Protein AF-A0A933WB72-F1 (afdb_monomer)

Sequence (228 aa):
MKHSIRIAAAAGVAVLLVLAVPVVRAQAPGAWPNGTSVVETLHNLSYAASSDRYGPGALRNYGEVCVYCHTPHGGQTSAPLWNRNFSVASYQMYDSGHSSTINMTVDSQPTGVSLACLSCHDGTVGLDVIVNTPNSYTGGAAVGTHMPSNILPNLGTDLRNDHPVSVTYDPTADTYFRSAASVHAAGLQLYGGKVQCGSCHNPHTAANRPFLRISNAGSSLCLTCHIK

Nearest PDB structures (foldseek):
  7tfs-assembly1_A-1  TM=7.816E-01  e=1.084E-11  Geobacter sulfurreducens

Mean predicted aligned error: 9.39 Å

Organism: Eiseniibacteriota bacterium (NCBI:txid2212470)

InterPro domains:
  IPR010177 Doubled CXXCH motif [PF09699] (196-226)
  IPR010177 Doubled CXXCH motif [TIGR01905] (196-226)
  IPR036280 Multiheme cytochrome superfamily [SSF48695] (61-226)

Radius of gyration: 26.78 Å; Cα contacts (8 Å, |Δi|>4): 382; chains: 1; bounding box: 78×32×103 Å

Foldseek 3Di:
DDDDDDDDDDDDDDDPPPPPDPPPPDQPLVRQQPFWFLCSGPLQVLCCQVVCSVHDPLWDNLVDSCQLFADPDDADDLPHRGFADFDPDQAAFADCVLPVPDQFDADNGAGRVQRSVLCQQQQRFASRHTNDGDPPDPDDDTPRHHDDPPPPHSPHRYCNPPDGWRTQQDCVRPVQWDDQVLLVVLQFDADVNIHHPRRQADSRTCPAPPRGRDHCVVHSNVVSTGND

pLDDT: mean 85.16, std 16.94, range [37.22, 97.81]

Secondary structure (DSSP, 8-state):
--PPPPPPP-----------------PPTTPPP--SBGGGSTT-HHHHHHTTTTSTTSS---S-SSTTTB-SSS-BSSSTTB-SPPP-PPPB---TTT-TT--SPBPSS--THHHHHHHHHTSSS-TT--SS--TT--SPSP---PPPTTSS---TTB-TTSPP-SEE--TTT-TTB--HHHHHHTT---BTTEE-HHHHB-TTB-SBTTTBSS--GGGHHHHTTB--

Solvent-accessible surface area (backbone atoms only — not comparable to full-atom values): 13516 Å² total; per-residue (Å²): 143,82,89,82,88,80,87,80,86,81,85,80,82,83,79,78,80,80,78,82,71,80,80,78,74,78,72,56,92,85,56,72,55,85,45,45,46,31,83,28,35,86,67,15,49,30,56,38,28,71,65,33,68,80,39,84,76,36,39,58,59,72,82,43,54,56,43,67,50,32,35,100,63,90,33,41,79,51,38,86,28,20,7,42,63,66,65,89,74,79,47,45,58,44,43,54,90,80,36,82,83,59,83,62,59,55,46,83,49,77,46,53,52,30,38,56,54,37,22,36,29,28,44,77,31,21,58,42,46,54,69,58,76,59,92,86,56,83,73,79,80,59,66,48,39,49,47,57,85,88,52,96,58,42,55,44,50,59,40,54,88,49,82,67,49,32,24,48,64,51,40,87,83,39,77,52,34,46,52,70,68,56,26,45,74,73,57,38,50,63,62,95,55,14,37,34,58,59,24,51,34,34,84,63,30,42,77,25,78,90,18,28,60,54,61,56,70,92,49,45,55,59,56,44,44,40,63,126

Structure (mmCIF, N/CA/C/O backbone):
data_AF-A0A933WB72-F1
#
_entry.id   AF-A0A933WB72-F1
#
loop_
_atom_site.group_PDB
_atom_site.id
_atom_site.type_symbol
_atom_site.label_atom_id
_atom_site.label_alt_id
_atom_site.label_comp_id
_atom_site.label_asym_id
_atom_site.label_entity_id
_atom_site.label_seq_id
_atom_site.pdbx_PDB_ins_code
_atom_site.Cartn_x
_atom_site.Cartn_y
_atom_site.Cartn_z
_atom_site.occupancy
_atom_site.B_iso_or_equiv
_atom_site.auth_seq_id
_atom_site.auth_comp_id
_atom_site.auth_asym_id
_atom_site.auth_atom_id
_atom_site.pdbx_PDB_model_num
ATOM 1 N N . MET A 1 1 ? -60.327 -2.014 -78.823 1.00 46.09 1 MET A N 1
ATOM 2 C CA . MET A 1 1 ? -58.934 -2.228 -78.376 1.00 46.09 1 MET A CA 1
ATOM 3 C C . MET A 1 1 ? -58.224 -0.882 -78.305 1.00 46.09 1 MET A C 1
ATOM 5 O O . MET A 1 1 ? -57.800 -0.377 -79.333 1.00 46.09 1 MET A O 1
ATOM 9 N N . LYS A 1 2 ? -58.178 -0.252 -77.128 1.00 37.22 2 LYS A N 1
ATOM 10 C CA . LYS A 1 2 ? -57.327 0.913 -76.842 1.00 37.22 2 LYS A CA 1
ATOM 11 C C . LYS A 1 2 ? -56.873 0.776 -75.390 1.00 37.22 2 LYS A C 1
ATOM 13 O O . LYS A 1 2 ? -57.708 0.744 -74.493 1.00 37.22 2 LYS A O 1
ATOM 18 N N . HIS A 1 3 ? -55.573 0.567 -75.206 1.00 37.84 3 HIS A N 1
ATOM 19 C CA . HIS A 1 3 ? -54.932 0.343 -73.916 1.00 37.84 3 HIS A CA 1
ATOM 20 C C . HIS A 1 3 ? -54.831 1.655 -73.135 1.00 37.84 3 HIS A C 1
ATOM 22 O O . HIS A 1 3 ? -54.219 2.611 -73.604 1.00 37.84 3 HIS A O 1
ATOM 28 N N . SER A 1 4 ? -55.412 1.690 -71.939 1.00 44.78 4 SER A N 1
ATOM 29 C CA . SER A 1 4 ? -55.212 2.750 -70.954 1.00 44.78 4 SER A CA 1
ATOM 30 C C . SER A 1 4 ? -54.098 2.343 -69.985 1.00 44.78 4 SER A C 1
ATOM 32 O O . SER A 1 4 ? -54.198 1.348 -69.269 1.00 44.78 4 SER A O 1
ATOM 34 N N . ILE A 1 5 ? -53.016 3.120 -70.003 1.00 43.66 5 ILE A N 1
ATOM 35 C CA . ILE A 1 5 ? -51.832 2.981 -69.151 1.00 43.66 5 ILE A CA 1
ATOM 36 C C . ILE A 1 5 ? -52.201 3.406 -67.724 1.00 43.66 5 ILE A C 1
ATOM 38 O O . ILE A 1 5 ? -52.680 4.518 -67.511 1.00 43.66 5 ILE A O 1
ATOM 42 N N . ARG A 1 6 ? -51.972 2.528 -66.740 1.00 43.84 6 ARG A N 1
ATOM 43 C CA . ARG A 1 6 ? -52.023 2.868 -65.311 1.00 43.84 6 ARG A CA 1
ATOM 44 C C . ARG A 1 6 ? -50.600 3.095 -64.807 1.00 43.84 6 ARG A C 1
ATOM 46 O O . ARG A 1 6 ? -49.769 2.198 -64.890 1.00 43.84 6 ARG A O 1
ATOM 53 N N . ILE A 1 7 ? -50.334 4.296 -64.301 1.00 44.00 7 ILE A N 1
ATOM 54 C CA . ILE A 1 7 ? -49.074 4.665 -63.649 1.00 44.00 7 ILE A CA 1
ATOM 55 C C . ILE A 1 7 ? -49.113 4.110 -62.220 1.00 44.00 7 ILE A C 1
ATOM 57 O O . ILE A 1 7 ? -50.002 4.464 -61.448 1.00 44.00 7 ILE A O 1
ATOM 61 N N . ALA A 1 8 ? -48.176 3.226 -61.876 1.00 44.06 8 ALA A N 1
ATOM 62 C CA . ALA A 1 8 ? -47.975 2.748 -60.512 1.00 44.06 8 ALA A CA 1
ATOM 63 C C . ALA A 1 8 ? -46.949 3.648 -59.805 1.00 44.06 8 ALA A C 1
ATOM 65 O O . ALA A 1 8 ? -45.822 3.792 -60.275 1.00 44.06 8 ALA A O 1
ATOM 66 N N . ALA A 1 9 ? -47.337 4.257 -58.684 1.00 45.84 9 ALA A N 1
ATOM 67 C CA . ALA A 1 9 ? -46.416 4.968 -57.804 1.00 45.84 9 ALA A CA 1
ATOM 68 C C . ALA A 1 9 ? -45.665 3.949 -56.932 1.00 45.84 9 ALA A C 1
ATOM 70 O O . ALA A 1 9 ? -46.279 3.237 -56.138 1.00 45.84 9 ALA A O 1
ATOM 71 N N . ALA A 1 10 ? -44.343 3.865 -57.087 1.00 44.66 10 ALA A N 1
ATOM 72 C CA . ALA A 1 10 ? -43.485 3.064 -56.222 1.00 44.66 10 ALA A CA 1
ATOM 73 C C . ALA A 1 10 ? -43.141 3.867 -54.958 1.00 44.66 10 ALA A C 1
ATOM 75 O O . ALA A 1 10 ? -42.428 4.867 -55.025 1.00 44.66 10 ALA A O 1
ATOM 76 N N . ALA A 1 11 ? -43.644 3.435 -53.801 1.00 48.47 11 ALA A N 1
ATOM 77 C CA . ALA A 1 11 ? -43.198 3.935 -52.505 1.00 48.47 11 ALA A CA 1
ATOM 78 C C . ALA A 1 11 ? -41.859 3.265 -52.151 1.00 48.47 11 ALA A C 1
ATOM 80 O O . ALA A 1 11 ? -41.819 2.091 -51.785 1.00 48.47 11 ALA A O 1
ATOM 81 N N . GLY A 1 12 ? -40.753 3.992 -52.311 1.00 44.09 12 GLY A N 1
ATOM 82 C CA . GLY A 1 12 ? -39.426 3.537 -51.899 1.00 44.09 12 GLY A CA 1
ATOM 83 C C . GLY A 1 12 ? -39.260 3.639 -50.383 1.00 44.09 12 GLY A C 1
ATOM 84 O O . GLY A 1 12 ? -39.269 4.737 -49.832 1.00 44.09 12 GLY A O 1
ATOM 85 N N . VAL A 1 13 ? -39.093 2.503 -49.705 1.00 48.84 13 VAL A N 1
ATOM 86 C CA . VAL A 1 13 ? -38.681 2.455 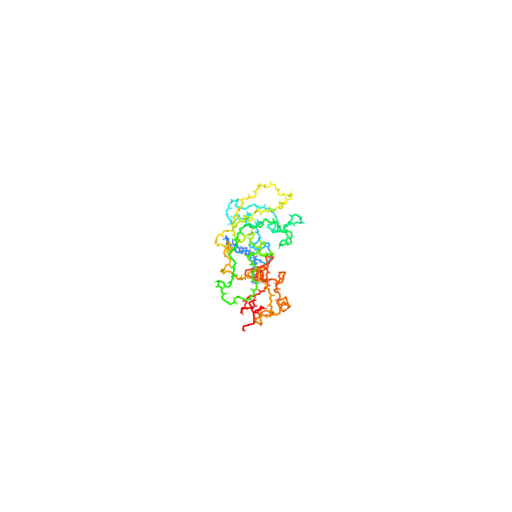-48.296 1.00 48.84 13 VAL A CA 1
ATOM 87 C C . VAL A 1 13 ? -37.163 2.631 -48.243 1.00 48.84 13 VAL A C 1
ATOM 89 O O . VAL A 1 13 ? -36.415 1.741 -48.641 1.00 48.84 13 VAL A O 1
ATOM 92 N N . ALA A 1 14 ? -36.699 3.787 -47.768 1.00 48.81 14 ALA A N 1
ATOM 93 C CA . ALA A 1 14 ? -35.286 4.020 -47.491 1.00 48.81 14 ALA A CA 1
ATOM 94 C C . ALA A 1 14 ? -34.905 3.337 -46.168 1.00 48.81 14 ALA A C 1
ATOM 96 O O . ALA A 1 14 ? -35.268 3.800 -45.088 1.00 48.81 14 ALA A O 1
ATOM 97 N N . VAL A 1 15 ? -34.181 2.220 -46.248 1.00 51.94 15 VAL A N 1
ATOM 98 C CA . VAL A 1 15 ? -33.567 1.573 -45.081 1.00 51.94 15 VAL A CA 1
ATOM 99 C C . VAL A 1 15 ? -32.303 2.356 -44.725 1.00 51.94 15 VAL A C 1
ATOM 101 O O . VAL A 1 15 ? -31.288 2.255 -45.410 1.00 51.94 15 VAL A O 1
ATOM 104 N N . LEU A 1 16 ? -32.367 3.167 -43.665 1.00 46.50 16 LEU A N 1
ATOM 105 C CA . LEU A 1 16 ? -31.189 3.822 -43.095 1.00 46.50 16 LEU A CA 1
ATOM 106 C C . LEU A 1 16 ? -30.358 2.768 -42.345 1.00 46.50 16 LEU A C 1
ATOM 108 O O . LEU A 1 16 ? -30.715 2.344 -41.246 1.00 46.50 16 LEU A O 1
ATOM 112 N N . LEU A 1 17 ? -29.250 2.330 -42.943 1.00 47.88 17 LEU A N 1
ATOM 113 C CA . LEU A 1 17 ? -28.262 1.492 -42.269 1.00 47.88 17 LEU A CA 1
ATOM 114 C C . LEU A 1 17 ? -27.481 2.373 -41.277 1.00 47.88 17 LEU A C 1
ATOM 116 O O . LEU A 1 17 ? -26.554 3.088 -41.659 1.00 47.88 17 LEU A O 1
ATOM 120 N N . VAL A 1 18 ? -27.869 2.363 -40.001 1.00 54.06 18 VAL A N 1
ATOM 121 C CA . VAL A 1 18 ? -27.091 3.016 -38.939 1.00 54.06 18 VAL A CA 1
ATOM 122 C C . VAL A 1 18 ? -25.885 2.130 -38.638 1.00 54.06 18 VAL A C 1
ATOM 124 O O . VAL A 1 18 ? -25.971 1.174 -37.871 1.00 54.06 18 VAL A O 1
ATOM 127 N N . LEU A 1 19 ? -24.751 2.424 -39.275 1.00 50.00 19 LEU A N 1
ATOM 128 C CA . LEU A 1 19 ? -23.462 1.864 -38.883 1.00 50.00 19 LEU A CA 1
ATOM 129 C C . LEU A 1 19 ? -23.127 2.396 -37.485 1.00 50.00 19 LEU A C 1
ATOM 131 O O . LEU A 1 19 ? -22.762 3.560 -37.324 1.00 50.00 19 LEU A O 1
ATOM 135 N N . ALA A 1 20 ? -23.277 1.551 -36.466 1.00 51.69 20 ALA A N 1
ATOM 136 C CA . ALA A 1 20 ? -22.789 1.837 -35.126 1.00 51.69 20 ALA A CA 1
ATOM 137 C C . ALA A 1 20 ? -21.254 1.828 -35.160 1.00 51.69 20 ALA A C 1
ATOM 139 O O . ALA A 1 20 ? -20.617 0.793 -34.978 1.00 51.69 20 ALA A O 1
ATOM 140 N N . VAL A 1 21 ? -20.653 2.982 -35.446 1.00 47.97 21 VAL A N 1
ATOM 141 C CA . VAL A 1 21 ? -19.216 3.179 -35.262 1.00 47.97 21 VAL A CA 1
ATOM 142 C C . VAL A 1 21 ? -18.966 3.128 -33.753 1.00 47.97 21 VAL A C 1
ATOM 144 O O . VAL A 1 21 ? -19.561 3.934 -33.029 1.00 47.97 21 VAL A O 1
ATOM 147 N N . PRO A 1 22 ? -18.139 2.201 -33.234 1.00 44.69 22 PRO A N 1
ATOM 148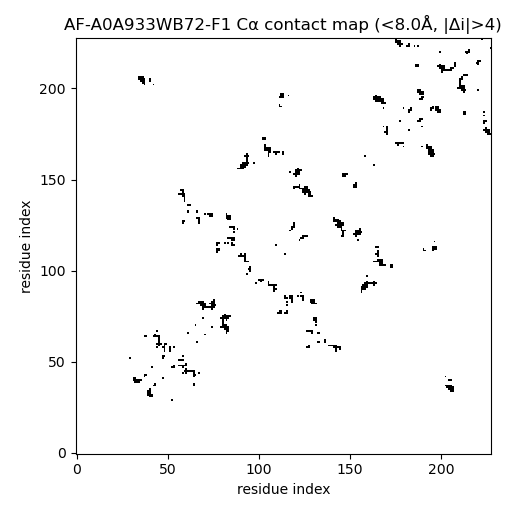 C CA . PRO A 1 22 ? -17.788 2.225 -31.827 1.00 44.69 22 PRO A CA 1
ATOM 149 C C . PRO A 1 22 ? -17.085 3.554 -31.561 1.00 44.69 22 PRO A C 1
ATOM 151 O O . PRO A 1 22 ? -16.011 3.827 -32.095 1.00 44.69 22 PRO A O 1
ATOM 154 N N . VAL A 1 23 ? -17.718 4.408 -30.758 1.00 44.19 23 VAL A N 1
ATOM 155 C CA . VAL A 1 23 ? -17.082 5.618 -30.245 1.00 44.19 23 VAL A CA 1
ATOM 156 C C . VAL A 1 23 ? -15.989 5.149 -29.293 1.00 44.19 23 VAL A C 1
ATOM 158 O O . VAL A 1 23 ? -16.230 4.920 -28.108 1.00 44.19 23 VAL A O 1
ATOM 161 N N . VAL A 1 24 ? -14.780 4.964 -29.820 1.00 42.72 24 VAL A N 1
ATOM 162 C CA . VAL A 1 24 ? -13.579 4.818 -29.003 1.00 42.72 24 VAL A CA 1
ATOM 163 C C . VAL A 1 24 ? -13.389 6.167 -28.323 1.00 42.72 24 VAL A C 1
ATOM 165 O O . VAL A 1 24 ? -12.888 7.122 -28.913 1.00 42.72 24 VAL A O 1
ATOM 168 N N . ARG A 1 25 ? -13.879 6.287 -27.088 1.00 45.81 25 ARG A N 1
ATOM 169 C CA . ARG A 1 25 ? -13.584 7.443 -26.247 1.00 45.81 25 ARG A CA 1
ATOM 170 C C . ARG A 1 25 ? -12.081 7.433 -25.996 1.00 45.81 25 ARG A C 1
ATOM 172 O O . ARG A 1 25 ? -11.604 6.615 -25.216 1.00 45.81 25 ARG A O 1
ATOM 179 N N . ALA A 1 26 ? -11.350 8.325 -26.658 1.00 46.31 26 ALA A N 1
ATOM 180 C CA . ALA A 1 26 ? -9.976 8.622 -26.292 1.00 46.31 26 ALA A CA 1
ATOM 181 C C . ALA A 1 26 ? -9.958 8.997 -24.801 1.00 46.31 26 ALA A C 1
ATOM 183 O O . ALA A 1 26 ? -10.567 9.989 -24.394 1.00 46.31 26 ALA A O 1
ATOM 184 N N . GLN A 1 27 ? -9.330 8.163 -23.970 1.00 50.38 27 GLN A N 1
ATOM 185 C CA . GLN A 1 27 ? -9.055 8.522 -22.584 1.00 50.38 27 GLN A CA 1
ATOM 186 C C . GLN A 1 27 ? -8.114 9.725 -22.610 1.00 50.38 27 GLN A C 1
ATOM 188 O O . GLN A 1 27 ? -7.083 9.690 -23.281 1.00 50.38 27 GLN A O 1
ATOM 193 N N . ALA A 1 28 ? -8.490 10.805 -21.920 1.00 43.25 28 ALA A N 1
ATOM 194 C CA . ALA A 1 28 ? -7.623 11.968 -21.799 1.00 43.25 28 ALA A CA 1
ATOM 195 C C . ALA A 1 28 ? -6.245 11.526 -21.266 1.00 43.25 28 ALA A C 1
ATOM 197 O O . ALA A 1 28 ? -6.194 10.636 -20.410 1.00 43.25 28 ALA A O 1
ATOM 198 N N . PRO A 1 29 ? -5.134 12.125 -21.724 1.00 41.44 29 PRO A N 1
ATOM 199 C CA . PRO A 1 29 ? -3.822 11.887 -21.133 1.00 41.44 29 PRO A CA 1
ATOM 200 C C . PRO A 1 29 ? -3.901 12.069 -19.610 1.00 41.44 29 PRO A C 1
ATOM 202 O O . PRO A 1 29 ? -4.324 13.115 -19.124 1.00 41.44 29 PRO A O 1
ATOM 205 N N . GLY A 1 30 ? -3.575 11.020 -18.851 1.00 43.72 30 GLY A N 1
ATOM 206 C CA . GLY A 1 30 ? -3.658 11.028 -17.386 1.00 43.72 30 GLY A CA 1
ATOM 207 C C . GLY A 1 30 ? -5.013 10.635 -16.780 1.00 43.72 30 GLY A C 1
ATOM 208 O O . GLY A 1 30 ? -5.091 10.499 -15.556 1.00 43.72 30 GLY A O 1
ATOM 209 N N . ALA A 1 31 ? -6.052 10.375 -17.584 1.00 52.09 31 ALA A N 1
ATOM 210 C CA . ALA A 1 31 ? -7.273 9.742 -17.096 1.00 52.09 31 ALA A CA 1
ATOM 211 C C . ALA A 1 31 ? -6.921 8.388 -16.470 1.00 52.09 31 ALA A C 1
ATOM 213 O O . ALA A 1 31 ? -6.130 7.611 -17.010 1.00 52.09 31 ALA A O 1
ATOM 214 N N . TRP A 1 32 ? -7.481 8.119 -15.293 1.00 56.12 32 TRP A N 1
ATOM 215 C CA . TRP A 1 32 ? -7.267 6.841 -14.638 1.00 56.12 32 TRP A CA 1
ATOM 216 C C . TRP A 1 32 ? -7.768 5.736 -15.565 1.00 56.12 32 TRP A C 1
ATOM 218 O O . TRP A 1 32 ? -8.857 5.876 -16.133 1.00 56.12 32 TRP A O 1
ATOM 228 N N . PRO A 1 33 ? -7.018 4.636 -15.723 1.00 62.81 33 PRO A N 1
ATOM 229 C CA . PRO A 1 33 ? -7.623 3.484 -16.342 1.00 62.81 33 PRO A CA 1
ATOM 230 C C . PRO A 1 33 ? -8.820 3.071 -15.458 1.00 62.81 33 PRO A C 1
ATOM 232 O O . PRO A 1 33 ? -8.784 3.129 -14.220 1.00 62.81 33 PRO A O 1
ATOM 235 N N . ASN A 1 34 ? -9.956 2.882 -16.131 1.00 65.25 34 ASN A N 1
ATOM 236 C CA . ASN A 1 34 ? -11.289 2.769 -15.525 1.00 65.25 34 ASN A CA 1
ATOM 237 C C . ASN A 1 34 ? -11.714 1.308 -15.345 1.00 65.25 34 ASN A C 1
ATOM 239 O O . ASN A 1 34 ? -12.882 1.035 -15.075 1.00 65.25 34 ASN A O 1
ATOM 243 N N . GLY A 1 35 ? -10.778 0.380 -15.522 1.00 76.19 35 GLY A N 1
ATOM 244 C CA . GLY A 1 35 ? -11.022 -1.026 -15.281 1.00 76.19 35 GLY A CA 1
ATOM 245 C C . GLY A 1 35 ? -10.895 -1.384 -13.807 1.00 76.19 35 GLY A C 1
ATOM 246 O O . GLY A 1 35 ? -10.474 -0.590 -12.961 1.00 76.19 35 GLY A O 1
ATOM 247 N N . THR A 1 36 ? -11.296 -2.608 -13.493 1.00 83.88 36 THR A N 1
ATOM 248 C CA . THR A 1 36 ? -11.320 -3.126 -12.121 1.00 83.88 36 THR A CA 1
ATOM 249 C C . THR A 1 36 ? -10.170 -4.079 -11.840 1.00 83.88 36 THR A C 1
ATOM 251 O O . THR A 1 36 ? -9.949 -4.412 -10.678 1.00 83.88 36 THR A O 1
ATOM 254 N N . SER A 1 37 ? -9.446 -4.526 -12.865 1.00 89.19 37 SER A N 1
ATOM 255 C CA . SER A 1 37 ? -8.312 -5.445 -12.755 1.00 89.19 37 SER A CA 1
ATOM 256 C C . SER A 1 37 ? -6.994 -4.676 -12.690 1.00 89.19 37 SER A C 1
ATOM 258 O O . SER A 1 37 ? -6.897 -3.611 -13.288 1.00 89.19 37 SER A O 1
ATOM 260 N N . VAL A 1 38 ? -5.969 -5.197 -12.004 1.00 90.88 38 VAL A N 1
ATOM 261 C CA . VAL A 1 38 ? -4.671 -4.509 -11.811 1.00 90.88 38 VAL A CA 1
ATOM 262 C C . VAL A 1 38 ? -4.061 -3.943 -13.102 1.00 90.88 38 VAL A C 1
ATOM 264 O O . VAL A 1 38 ? -3.503 -2.845 -13.072 1.00 90.88 38 VAL A O 1
ATOM 267 N N . VAL A 1 39 ? -4.240 -4.633 -14.237 1.00 90.31 39 VAL A N 1
ATOM 268 C CA . VAL A 1 39 ? -3.730 -4.224 -15.560 1.00 90.31 39 VAL A CA 1
ATOM 269 C C . VAL A 1 39 ? -4.393 -2.942 -16.086 1.00 90.31 39 VAL A C 1
ATOM 271 O O . VAL A 1 39 ? -3.858 -2.285 -16.973 1.00 90.31 39 VAL A O 1
ATOM 274 N N . GLU A 1 40 ? -5.507 -2.528 -15.492 1.00 87.56 40 GLU A N 1
ATOM 275 C CA . GLU A 1 40 ? -6.256 -1.311 -15.806 1.00 87.56 40 GLU A CA 1
ATOM 276 C C . GLU A 1 40 ? -6.243 -0.326 -14.626 1.00 87.56 40 GLU A C 1
ATOM 278 O O . GLU A 1 40 ? -7.193 0.430 -14.418 1.00 87.56 40 GLU A O 1
ATOM 283 N N . THR A 1 41 ? -5.177 -0.317 -13.823 1.00 87.56 41 THR A N 1
ATOM 284 C CA . THR A 1 41 ? -5.046 0.595 -12.676 1.00 87.56 41 THR A CA 1
ATOM 285 C C . THR A 1 41 ? -3.722 1.356 -12.679 1.00 87.56 41 THR A C 1
ATOM 287 O O . THR A 1 41 ? -2.866 1.131 -13.531 1.00 87.56 41 THR A O 1
ATOM 290 N N . LEU A 1 42 ? -3.529 2.258 -11.707 1.00 84.75 42 LEU A N 1
ATOM 291 C CA . LEU A 1 42 ? -2.234 2.924 -11.501 1.00 84.75 42 LEU A CA 1
ATOM 292 C C . LEU A 1 42 ? -1.093 1.959 -11.164 1.00 84.75 42 LEU A C 1
ATOM 294 O O . LEU A 1 42 ? 0.056 2.295 -11.417 1.00 84.75 42 LEU A O 1
ATOM 298 N N . HIS A 1 43 ? -1.397 0.774 -10.632 1.00 90.12 43 HIS A N 1
ATOM 299 C CA . HIS A 1 43 ? -0.384 -0.238 -10.340 1.00 90.12 43 HIS A CA 1
ATOM 300 C C . HIS A 1 43 ? 0.093 -0.985 -11.596 1.00 90.12 43 HIS A C 1
ATOM 302 O O . HIS A 1 43 ? 1.001 -1.807 -11.504 1.00 90.12 43 HIS A O 1
ATOM 308 N N . ASN A 1 44 ? -0.449 -0.681 -12.783 1.00 92.25 44 ASN A N 1
ATOM 309 C CA . ASN A 1 44 ? 0.155 -1.111 -14.037 1.00 92.25 44 ASN A CA 1
ATOM 310 C C . ASN A 1 44 ? 1.308 -0.175 -14.435 1.00 92.25 44 ASN A C 1
ATOM 312 O O . ASN A 1 44 ? 1.151 0.746 -15.244 1.00 92.25 44 ASN A O 1
ATOM 316 N N . LEU A 1 45 ? 2.486 -0.434 -13.867 1.00 92.06 45 LEU A N 1
ATOM 317 C CA . LEU A 1 45 ? 3.696 0.325 -14.174 1.00 92.06 45 LEU A CA 1
ATOM 318 C C . LEU A 1 45 ? 4.245 0.015 -15.575 1.00 92.06 45 LEU A C 1
ATOM 320 O O . LEU A 1 45 ? 4.883 0.887 -16.159 1.00 92.06 45 LEU A O 1
ATOM 324 N N . SER A 1 46 ? 3.936 -1.148 -16.165 1.00 92.62 46 SER A N 1
ATOM 325 C CA . SER A 1 46 ? 4.254 -1.426 -17.575 1.00 92.62 46 SER A CA 1
ATOM 326 C C . SER A 1 46 ? 3.543 -0.439 -18.498 1.00 92.62 46 SER A C 1
ATOM 328 O O . SER A 1 46 ? 4.160 0.113 -19.407 1.00 92.62 46 SER A O 1
ATOM 330 N N . TYR A 1 47 ? 2.259 -0.164 -18.232 1.00 90.88 47 TYR A N 1
ATOM 331 C CA . TYR A 1 47 ? 1.507 0.851 -18.964 1.00 90.88 47 TYR A CA 1
ATOM 332 C C . TYR A 1 47 ? 2.126 2.233 -18.760 1.00 90.88 47 TYR A C 1
ATOM 334 O O . TYR A 1 47 ? 2.433 2.901 -19.744 1.00 90.88 47 TYR A O 1
ATOM 342 N N . ALA A 1 48 ? 2.380 2.632 -17.507 1.00 88.50 48 ALA A N 1
ATOM 343 C CA . ALA A 1 48 ? 2.975 3.933 -17.198 1.00 88.50 48 ALA A CA 1
ATOM 344 C C . ALA A 1 48 ? 4.336 4.147 -17.887 1.00 88.50 48 ALA A C 1
ATOM 346 O O . ALA A 1 48 ? 4.597 5.244 -18.379 1.00 88.50 48 ALA A O 1
ATOM 347 N N . ALA A 1 49 ? 5.166 3.102 -17.953 1.00 91.12 49 ALA A N 1
ATOM 348 C CA . ALA A 1 49 ? 6.439 3.110 -18.663 1.00 91.12 49 ALA A CA 1
ATOM 349 C C . ALA A 1 49 ? 6.258 3.174 -20.188 1.00 91.12 49 ALA A C 1
ATOM 351 O O . ALA A 1 49 ? 6.976 3.904 -20.855 1.00 91.12 49 ALA A O 1
ATOM 352 N N . SER A 1 50 ? 5.290 2.442 -20.750 1.00 90.88 50 SER A N 1
ATOM 353 C CA . SER A 1 50 ? 5.027 2.439 -22.199 1.00 90.88 50 SER A CA 1
ATOM 354 C C . SER A 1 50 ? 4.370 3.719 -22.718 1.00 90.88 50 SER A C 1
ATOM 356 O O . SER A 1 50 ? 4.533 4.064 -23.883 1.00 90.88 50 SER A O 1
ATOM 358 N N . SER A 1 51 ? 3.609 4.408 -21.866 1.00 88.62 51 SER A N 1
ATOM 359 C CA . SER A 1 51 ? 2.875 5.621 -22.220 1.00 88.62 51 SER A CA 1
ATOM 360 C C . SER A 1 51 ? 3.626 6.898 -21.838 1.00 88.62 51 SER A C 1
ATOM 362 O O . SER A 1 51 ? 2.999 7.956 -21.806 1.00 88.62 51 SER A O 1
ATOM 364 N N . ASP A 1 52 ? 4.896 6.792 -21.425 1.00 86.44 52 ASP A N 1
ATOM 365 C CA . ASP A 1 52 ? 5.713 7.890 -20.893 1.00 86.44 52 ASP A CA 1
ATOM 366 C C . ASP A 1 52 ? 4.964 8.747 -19.862 1.00 86.44 52 ASP A C 1
ATOM 368 O O . ASP A 1 52 ? 5.066 9.975 -19.831 1.00 86.44 52 ASP A O 1
ATOM 372 N N . ARG A 1 53 ? 4.177 8.097 -18.992 1.00 83.69 53 ARG A N 1
ATOM 373 C CA . ARG A 1 53 ? 3.267 8.793 -18.069 1.00 83.69 53 ARG A CA 1
ATOM 374 C C . ARG A 1 53 ? 4.000 9.769 -17.150 1.00 83.69 53 ARG A C 1
ATOM 376 O O . ARG A 1 53 ? 3.429 10.784 -16.760 1.00 83.69 53 ARG A O 1
ATOM 383 N N . TYR A 1 54 ? 5.241 9.440 -16.801 1.00 83.56 54 TYR A N 1
ATOM 384 C CA . TYR A 1 54 ? 6.119 10.252 -15.957 1.00 83.56 54 TYR A CA 1
ATOM 385 C C . TYR A 1 54 ? 7.258 10.913 -16.748 1.00 83.56 54 TYR A C 1
ATOM 387 O O . TYR A 1 54 ? 8.218 11.395 -16.157 1.00 83.56 54 TYR A O 1
ATOM 395 N N . GLY A 1 55 ? 7.146 10.949 -18.077 1.00 86.75 55 GLY A N 1
ATOM 396 C CA . GLY A 1 55 ? 8.162 11.451 -18.993 1.00 86.75 55 GLY A CA 1
ATOM 397 C C . GLY A 1 55 ? 8.919 10.331 -19.724 1.00 86.75 55 GLY A C 1
ATOM 398 O O . GLY A 1 55 ? 9.006 9.210 -19.208 1.00 86.75 55 GLY A O 1
ATOM 399 N N . PRO A 1 56 ? 9.478 10.626 -20.915 1.00 88.19 56 PRO A N 1
ATOM 400 C CA . PRO A 1 56 ? 10.228 9.660 -21.710 1.00 88.19 56 PRO A CA 1
ATOM 401 C C . PRO A 1 56 ? 11.366 9.011 -20.936 1.00 88.19 56 PRO A C 1
ATOM 403 O O . PRO A 1 56 ? 12.255 9.689 -20.421 1.00 88.19 56 PRO A O 1
ATOM 406 N N . GLY A 1 57 ? 11.338 7.681 -20.864 1.00 86.75 57 GLY A N 1
ATOM 407 C CA . GLY A 1 57 ? 12.386 6.905 -20.205 1.00 86.75 57 GLY A CA 1
ATOM 408 C C . GLY A 1 57 ? 12.449 7.078 -18.686 1.00 86.75 57 GLY A C 1
ATOM 409 O O . GLY A 1 57 ? 13.452 6.689 -18.099 1.00 86.75 57 GLY A O 1
ATOM 410 N N . ALA A 1 58 ? 11.409 7.622 -18.046 1.00 89.00 58 ALA A N 1
ATOM 411 C CA . ALA A 1 58 ? 11.351 7.741 -16.591 1.00 89.00 58 ALA A CA 1
ATOM 412 C C . ALA A 1 58 ? 11.202 6.376 -15.897 1.00 89.00 58 ALA A C 1
ATOM 414 O O . ALA A 1 58 ? 11.684 6.194 -14.791 1.00 89.00 58 ALA A O 1
ATOM 415 N N . LEU A 1 59 ? 10.572 5.380 -16.519 1.00 91.81 59 LEU A N 1
ATOM 416 C CA . LEU A 1 59 ? 10.464 4.034 -15.950 1.00 91.81 59 LEU A CA 1
ATOM 417 C C . LEU A 1 59 ? 10.965 2.995 -16.940 1.00 91.81 59 LEU A C 1
ATOM 419 O O . LEU A 1 59 ? 10.670 3.071 -18.134 1.00 91.81 59 LEU A O 1
ATOM 423 N N . ARG A 1 60 ? 11.663 1.970 -16.447 1.00 94.12 60 ARG A N 1
ATOM 424 C CA . ARG A 1 60 ? 11.878 0.756 -17.239 1.00 94.12 60 ARG A CA 1
ATOM 425 C C . ARG A 1 60 ? 10.575 -0.007 -17.409 1.00 94.12 60 ARG A C 1
ATOM 427 O O . ARG A 1 60 ? 9.873 -0.277 -16.437 1.00 94.12 60 ARG A O 1
ATOM 434 N N . ASN A 1 61 ? 10.274 -0.367 -18.656 1.00 94.62 61 ASN A N 1
ATOM 435 C CA . ASN A 1 61 ? 9.187 -1.276 -18.987 1.00 94.62 61 ASN A CA 1
ATOM 436 C C . ASN A 1 61 ? 9.712 -2.715 -18.971 1.00 94.62 61 ASN A C 1
ATOM 438 O O . ASN A 1 61 ? 10.386 -3.141 -19.906 1.00 94.62 61 ASN A O 1
ATOM 442 N N . TYR A 1 62 ? 9.386 -3.460 -17.920 1.00 95.50 62 TYR A N 1
ATOM 443 C CA . TYR A 1 62 ? 9.762 -4.869 -17.791 1.00 95.50 62 TYR A CA 1
ATOM 444 C C . TYR A 1 62 ? 8.806 -5.820 -18.533 1.00 95.50 62 TYR A C 1
ATOM 446 O O . TYR A 1 62 ? 9.003 -7.028 -18.497 1.00 95.50 62 TYR A O 1
ATOM 454 N N . GLY A 1 63 ? 7.767 -5.298 -19.196 1.00 93.38 63 GLY A N 1
ATOM 455 C CA . GLY A 1 63 ? 6.839 -6.078 -20.026 1.00 93.38 63 GLY A CA 1
ATOM 456 C C . GLY A 1 63 ? 5.782 -6.879 -19.259 1.00 93.38 63 GLY A C 1
ATOM 457 O O . GLY A 1 63 ? 4.889 -7.448 -19.879 1.00 93.38 63 GLY A O 1
ATOM 458 N N . GLU A 1 64 ? 5.835 -6.891 -17.926 1.00 94.31 64 GLU A N 1
ATOM 459 C CA . GLU A 1 64 ? 4.946 -7.680 -17.070 1.00 94.31 64 GLU A CA 1
ATOM 460 C C . GLU A 1 64 ? 4.338 -6.812 -15.964 1.00 94.31 64 GLU A C 1
ATOM 462 O O . GLU A 1 64 ? 5.051 -6.118 -15.247 1.00 94.31 64 GLU A O 1
ATOM 467 N N . VAL A 1 65 ? 3.018 -6.870 -15.773 1.00 94.19 65 VAL A N 1
ATOM 468 C CA . VAL A 1 65 ? 2.331 -5.991 -14.806 1.00 94.19 65 VAL A CA 1
ATOM 469 C C . VAL A 1 65 ? 2.711 -6.319 -13.359 1.00 94.19 65 VAL A C 1
ATOM 471 O O . VAL A 1 65 ? 2.883 -5.423 -12.538 1.00 94.19 65 VAL A O 1
ATOM 474 N N . CYS A 1 66 ? 2.870 -7.604 -13.039 1.00 96.06 66 CYS A N 1
ATOM 475 C CA . CYS A 1 66 ? 3.131 -8.051 -11.672 1.00 96.06 66 CYS A CA 1
ATOM 476 C C . CYS A 1 66 ? 4.591 -7.887 -11.238 1.00 96.06 66 CYS A C 1
ATOM 478 O O . CYS A 1 66 ? 4.840 -7.848 -10.037 1.00 96.06 66 CYS A O 1
ATOM 480 N N . VAL A 1 67 ? 5.543 -7.771 -12.171 1.00 96.69 67 VAL A N 1
ATOM 481 C CA . VAL A 1 67 ? 6.988 -7.818 -11.872 1.00 96.69 67 VAL A CA 1
ATOM 482 C C . VAL A 1 67 ? 7.461 -6.685 -10.964 1.00 96.69 67 VAL A C 1
ATOM 484 O O . VAL A 1 67 ? 8.401 -6.854 -10.195 1.00 96.69 67 VAL A O 1
ATOM 487 N N . TYR A 1 68 ? 6.780 -5.539 -10.996 1.00 95.69 68 TYR A N 1
ATOM 488 C CA . TYR A 1 68 ? 7.085 -4.402 -10.127 1.00 95.69 68 TYR A CA 1
ATOM 489 C C . TYR A 1 68 ? 6.755 -4.677 -8.657 1.00 95.69 68 TYR A C 1
ATOM 491 O O . TYR A 1 68 ? 7.208 -3.940 -7.789 1.00 95.69 68 TYR A O 1
ATOM 499 N N . CYS A 1 69 ? 5.977 -5.725 -8.374 1.00 96.56 69 CYS A N 1
ATOM 500 C CA . CYS A 1 69 ? 5.531 -6.105 -7.038 1.00 96.56 69 CYS A CA 1
ATOM 501 C C . CYS A 1 69 ? 6.025 -7.497 -6.645 1.00 96.56 69 CYS A C 1
ATOM 503 O O . CYS A 1 69 ? 6.495 -7.688 -5.532 1.00 96.56 69 CYS A O 1
ATOM 505 N N . HIS A 1 70 ? 5.936 -8.471 -7.546 1.00 97.38 70 HIS A N 1
ATOM 506 C CA . HIS A 1 70 ? 6.144 -9.886 -7.263 1.00 97.38 70 HIS A CA 1
ATOM 507 C C . HIS A 1 70 ? 7.133 -10.514 -8.238 1.00 97.38 70 HIS A C 1
ATOM 509 O O . HIS A 1 70 ? 7.239 -10.107 -9.392 1.00 97.38 70 HIS A O 1
ATOM 515 N N . THR A 1 71 ? 7.846 -11.530 -7.771 1.00 96.44 71 THR A N 1
ATOM 516 C CA . THR A 1 71 ? 8.700 -12.386 -8.596 1.00 96.44 71 THR A CA 1
ATOM 517 C C . THR A 1 71 ? 8.421 -13.852 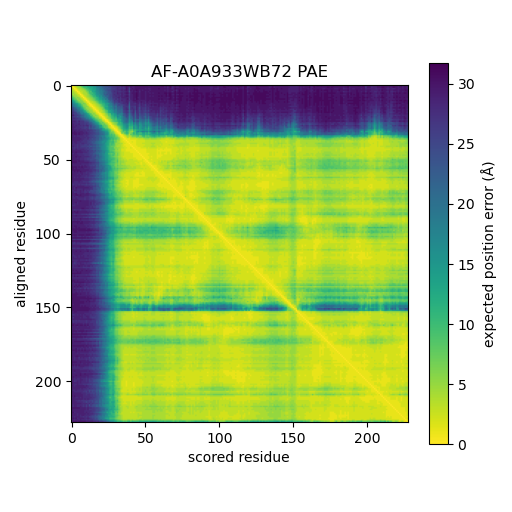-8.271 1.00 96.44 71 THR A C 1
ATOM 519 O O . THR A 1 71 ? 8.058 -14.146 -7.137 1.00 96.44 71 THR A O 1
ATOM 522 N N . PRO A 1 72 ? 8.575 -14.802 -9.208 1.00 94.25 72 PRO A N 1
ATOM 523 C CA . PRO A 1 72 ? 8.402 -16.219 -8.894 1.00 94.25 72 PRO A CA 1
ATOM 524 C C . PRO A 1 72 ? 9.414 -16.751 -7.867 1.00 94.25 72 PRO A C 1
ATOM 526 O O . PRO A 1 72 ? 9.081 -17.661 -7.115 1.00 94.25 72 PRO A O 1
ATOM 529 N N . HIS A 1 73 ? 10.632 -16.193 -7.809 1.00 93.88 73 HIS A N 1
ATOM 530 C CA . HIS A 1 73 ? 11.699 -16.632 -6.899 1.00 93.88 73 HIS A CA 1
ATOM 531 C C . HIS A 1 73 ? 12.609 -15.470 -6.481 1.00 93.88 73 HIS A C 1
ATOM 533 O O . HIS A 1 73 ? 12.761 -14.499 -7.219 1.00 93.88 73 HIS A O 1
ATOM 539 N N . GLY A 1 74 ? 13.266 -15.600 -5.323 1.00 92.56 74 GLY A N 1
ATOM 540 C CA . GLY A 1 74 ? 14.263 -14.624 -4.856 1.00 92.56 74 GLY A CA 1
ATOM 541 C C . GLY A 1 74 ? 13.674 -13.294 -4.374 1.00 92.56 74 GLY A C 1
ATOM 542 O O . GLY A 1 74 ? 14.405 -12.320 -4.227 1.00 92.56 74 GLY A O 1
ATOM 543 N N . GLY A 1 75 ? 12.359 -13.245 -4.147 1.00 94.56 75 GLY A N 1
ATOM 544 C CA . GLY A 1 75 ? 11.682 -12.079 -3.589 1.00 94.56 75 GLY A CA 1
ATOM 545 C C . GLY A 1 75 ? 11.800 -11.993 -2.066 1.00 94.56 75 GLY A C 1
ATOM 546 O O . GLY A 1 75 ? 12.013 -12.991 -1.377 1.00 94.56 75 GLY A O 1
ATOM 547 N N . GLN A 1 76 ? 11.607 -10.786 -1.544 1.00 93.62 76 GLN A N 1
ATOM 548 C CA . GLN A 1 76 ? 11.523 -10.487 -0.116 1.00 93.62 76 GLN A CA 1
ATOM 549 C C . GLN A 1 76 ? 10.224 -11.049 0.499 1.00 93.62 76 GLN A C 1
ATOM 551 O O . GLN A 1 76 ? 9.264 -11.334 -0.216 1.00 93.62 76 GLN A O 1
ATOM 556 N N . THR A 1 77 ? 10.160 -11.192 1.828 1.00 89.88 77 THR A N 1
ATOM 557 C CA . THR A 1 77 ? 9.096 -11.964 2.510 1.00 89.88 77 THR A CA 1
ATOM 558 C C . THR A 1 77 ? 8.023 -11.141 3.229 1.00 89.88 77 THR A C 1
ATOM 560 O O . THR A 1 77 ? 7.041 -11.718 3.694 1.00 89.88 77 THR A O 1
ATOM 563 N N . SER A 1 78 ? 8.141 -9.810 3.314 1.00 85.25 78 SER A N 1
ATOM 564 C CA . SER A 1 78 ? 7.106 -8.964 3.952 1.00 85.25 78 SER A CA 1
ATOM 565 C C . SER A 1 78 ? 5.786 -8.917 3.161 1.00 85.25 78 SER A C 1
ATOM 567 O O . SER A 1 78 ? 4.748 -8.523 3.692 1.00 85.25 78 SER A O 1
ATOM 569 N N . ALA A 1 79 ? 5.823 -9.355 1.902 1.00 91.31 79 ALA A N 1
ATOM 570 C CA . ALA A 1 79 ? 4.692 -9.735 1.062 1.00 91.31 79 ALA A CA 1
ATOM 571 C C . ALA A 1 79 ? 5.112 -10.959 0.213 1.00 91.31 79 ALA A C 1
ATOM 573 O O . ALA A 1 79 ? 6.312 -11.221 0.113 1.00 91.31 79 ALA A O 1
ATOM 574 N N . PRO A 1 80 ? 4.181 -11.731 -0.383 1.00 93.44 80 PRO A N 1
ATOM 575 C CA . PRO A 1 80 ? 4.530 -12.953 -1.110 1.00 93.44 80 PRO A CA 1
ATOM 576 C C . PRO A 1 80 ? 5.541 -12.700 -2.233 1.00 93.44 80 PRO A C 1
ATOM 578 O O . PRO A 1 80 ? 5.189 -12.095 -3.238 1.00 93.44 80 PRO A O 1
ATOM 581 N N . LEU A 1 81 ? 6.785 -13.158 -2.064 1.00 95.94 81 LEU A N 1
ATOM 582 C CA . LEU A 1 81 ? 7.864 -13.015 -3.048 1.00 95.94 81 LEU A CA 1
ATOM 583 C C . LEU A 1 81 ? 7.966 -11.589 -3.617 1.00 95.94 81 LEU A C 1
ATOM 585 O O . LEU A 1 81 ? 7.903 -11.368 -4.828 1.00 95.94 81 LEU A O 1
ATOM 589 N N . TRP A 1 82 ? 8.082 -10.609 -2.723 1.00 96.81 82 TRP A N 1
ATOM 590 C CA . TRP A 1 82 ? 8.089 -9.196 -3.077 1.00 96.81 82 TRP A CA 1
ATOM 591 C C . TRP A 1 82 ? 9.350 -8.823 -3.859 1.00 96.81 82 TRP A C 1
ATOM 593 O O . TRP A 1 82 ? 10.471 -8.995 -3.383 1.00 96.81 82 TRP A O 1
ATOM 603 N N . ASN A 1 83 ? 9.179 -8.295 -5.064 1.00 96.94 83 ASN A N 1
ATOM 604 C CA . ASN A 1 83 ? 10.266 -8.065 -6.007 1.00 96.94 83 ASN A CA 1
ATOM 605 C C . ASN A 1 83 ? 10.930 -6.694 -5.863 1.00 96.94 83 ASN A C 1
ATOM 607 O O . ASN A 1 83 ? 11.500 -6.191 -6.823 1.00 96.94 83 ASN A O 1
ATOM 611 N N . ARG A 1 84 ? 10.850 -6.052 -4.698 1.00 94.12 84 ARG A N 1
ATOM 612 C CA . ARG A 1 84 ? 11.469 -4.740 -4.463 1.00 94.12 84 ARG A CA 1
ATOM 613 C C . ARG A 1 84 ? 12.273 -4.748 -3.181 1.00 94.12 84 ARG A C 1
ATOM 615 O O . ARG A 1 84 ? 11.966 -5.494 -2.251 1.00 94.12 84 ARG A O 1
ATOM 622 N N . ASN A 1 85 ? 13.263 -3.867 -3.122 1.00 91.88 85 ASN A N 1
ATOM 623 C CA . ASN A 1 85 ? 13.935 -3.577 -1.868 1.00 91.88 85 ASN A CA 1
ATOM 624 C C . ASN A 1 85 ? 13.021 -2.729 -0.977 1.00 91.88 85 ASN A C 1
ATOM 626 O O . ASN A 1 85 ? 12.294 -1.866 -1.473 1.00 91.88 85 ASN A O 1
ATOM 630 N N . PHE A 1 86 ? 13.064 -2.958 0.331 1.00 91.75 86 PHE A N 1
ATOM 631 C CA . PHE A 1 86 ? 12.379 -2.081 1.275 1.00 91.75 86 PHE A CA 1
ATOM 632 C C . PHE A 1 86 ? 13.213 -0.834 1.550 1.00 91.75 86 PHE A C 1
ATOM 634 O O . PHE A 1 86 ? 14.437 -0.828 1.387 1.00 91.75 86 PHE A O 1
ATOM 641 N N . SER A 1 87 ? 12.525 0.220 1.968 1.00 90.75 87 SER A N 1
ATOM 642 C CA . SER A 1 87 ? 13.167 1.411 2.497 1.00 90.75 87 SER A CA 1
ATOM 643 C C . SER A 1 87 ? 14.000 1.073 3.727 1.00 90.75 87 SER A C 1
ATOM 645 O O . SER A 1 87 ? 13.618 0.231 4.540 1.00 90.75 87 SER A O 1
ATOM 647 N N . VAL A 1 88 ? 15.134 1.752 3.860 1.00 90.38 88 VAL A N 1
ATOM 648 C CA . VAL A 1 88 ? 15.960 1.747 5.077 1.00 90.38 88 VAL A CA 1
ATOM 649 C C . VAL A 1 88 ? 15.761 3.027 5.893 1.00 90.38 88 VAL A C 1
ATOM 651 O O . VAL A 1 88 ? 16.521 3.290 6.823 1.00 90.38 88 VAL A O 1
ATOM 654 N N . ALA A 1 89 ? 14.780 3.855 5.521 1.00 93.00 89 ALA A N 1
ATOM 655 C CA . ALA A 1 89 ? 14.469 5.078 6.236 1.00 93.00 89 ALA A CA 1
ATOM 656 C C . ALA A 1 89 ? 13.775 4.786 7.572 1.00 93.00 89 ALA A C 1
ATOM 658 O O . ALA A 1 89 ? 13.080 3.783 7.731 1.00 93.00 89 ALA A O 1
ATOM 659 N N . SER A 1 90 ? 13.941 5.711 8.515 1.00 96.00 90 SER A N 1
ATOM 660 C CA . SER A 1 90 ? 13.180 5.715 9.761 1.00 96.00 90 SER A CA 1
ATOM 661 C C . SER A 1 90 ? 11.890 6.506 9.579 1.00 96.00 90 SER A C 1
ATOM 663 O O . SER A 1 90 ? 11.916 7.645 9.106 1.00 96.00 90 SER A O 1
ATOM 665 N N . TYR A 1 91 ? 10.776 5.923 10.005 1.00 96.50 91 TYR A N 1
ATOM 666 C CA . TYR A 1 91 ? 9.453 6.526 9.920 1.00 96.50 91 TYR A CA 1
ATOM 667 C C . TYR A 1 91 ? 9.033 7.161 11.245 1.00 96.50 91 TYR A C 1
ATOM 669 O O . TYR A 1 91 ? 9.360 6.656 12.321 1.00 96.50 91 TYR A O 1
ATOM 677 N N . GLN A 1 92 ? 8.267 8.246 11.163 1.00 95.81 92 GLN A N 1
ATOM 678 C CA . GLN A 1 92 ? 7.518 8.802 12.286 1.00 95.81 92 GLN A CA 1
ATOM 679 C C . GLN A 1 92 ? 6.131 8.158 12.277 1.00 95.81 92 GLN A C 1
ATOM 681 O O . GLN A 1 92 ? 5.349 8.376 11.356 1.00 95.81 92 GLN A O 1
ATOM 686 N N . MET A 1 93 ? 5.856 7.315 13.269 1.00 94.88 93 MET A N 1
ATOM 687 C CA . MET A 1 93 ? 4.615 6.545 13.352 1.00 94.88 93 MET A CA 1
ATOM 688 C C . MET A 1 93 ? 3.515 7.347 14.044 1.00 94.88 93 MET A C 1
ATOM 690 O O . MET A 1 93 ? 3.794 8.150 14.933 1.00 94.88 93 MET A O 1
ATOM 694 N N . TYR A 1 94 ? 2.261 7.097 13.667 1.00 92.50 94 TYR A N 1
ATOM 695 C CA . TYR A 1 94 ? 1.110 7.586 14.419 1.00 92.50 94 TYR A CA 1
ATOM 696 C C . TYR A 1 94 ? 1.105 6.967 15.819 1.00 92.50 94 TYR A C 1
ATOM 698 O O . TYR A 1 94 ? 0.989 5.752 15.952 1.00 92.50 94 TYR A O 1
ATOM 706 N N . ASP A 1 95 ? 1.174 7.786 16.862 1.00 90.06 95 ASP A N 1
ATOM 707 C CA . ASP A 1 95 ? 1.232 7.330 18.248 1.00 90.06 95 ASP A CA 1
ATOM 708 C C . ASP A 1 95 ? 0.388 8.210 19.187 1.00 90.06 95 ASP A C 1
ATOM 710 O O . ASP A 1 95 ? -0.337 9.118 18.763 1.00 90.06 95 ASP A O 1
ATOM 714 N N . SER A 1 96 ? 0.480 7.937 20.490 1.00 87.75 96 SER A N 1
ATOM 715 C CA . SER A 1 96 ? -0.235 8.691 21.522 1.00 87.75 96 SER A CA 1
ATOM 716 C C . SER A 1 96 ? 0.213 10.150 21.651 1.00 87.75 96 SER A C 1
ATOM 718 O O . SER A 1 96 ? -0.509 10.956 22.232 1.00 87.75 96 SER A O 1
ATOM 720 N N . GLY A 1 97 ? 1.391 10.505 21.128 1.00 87.62 97 GLY A N 1
ATOM 721 C CA . GLY A 1 97 ? 1.849 11.889 21.030 1.00 87.62 97 GLY A CA 1
ATOM 722 C C . GLY A 1 97 ? 1.113 12.668 19.939 1.00 87.62 97 GLY A C 1
ATOM 723 O O . GLY A 1 97 ? 0.941 13.878 20.072 1.00 87.62 97 GLY A O 1
ATOM 724 N N . HIS A 1 98 ? 0.637 11.986 18.891 1.00 87.88 98 HIS A N 1
ATOM 725 C CA . HIS A 1 98 ? -0.206 12.586 17.856 1.00 87.88 98 HIS A CA 1
ATOM 726 C C . HIS A 1 98 ? -1.697 12.595 18.227 1.00 87.88 98 HIS A C 1
ATOM 728 O O . HIS A 1 98 ? -2.394 13.572 17.959 1.00 87.88 98 HIS A O 1
ATOM 734 N N . SER A 1 99 ? -2.197 11.534 18.865 1.00 87.75 99 SER A N 1
ATOM 735 C CA . SER A 1 99 ? -3.587 11.463 19.325 1.00 87.75 99 SER A CA 1
ATOM 736 C C . SER A 1 99 ? -3.713 10.710 20.636 1.00 87.75 99 SER A C 1
ATOM 738 O O . SER A 1 99 ? -3.420 9.524 20.713 1.00 87.75 99 SER A O 1
ATOM 740 N N . SER A 1 100 ? -4.271 11.358 21.655 1.00 87.38 100 SER A N 1
ATOM 741 C CA . SER A 1 100 ? -4.505 10.735 22.962 1.00 87.38 100 SER A CA 1
ATOM 742 C C . SER A 1 100 ? -5.557 9.619 22.950 1.00 87.38 100 SER A C 1
ATOM 744 O O . SER A 1 100 ? -5.723 8.934 23.955 1.00 87.38 100 SER A O 1
ATOM 746 N N . THR A 1 101 ? -6.283 9.434 21.842 1.00 86.56 101 T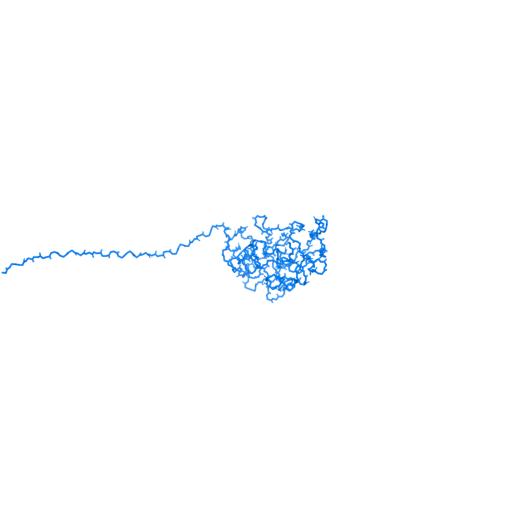HR A N 1
ATOM 747 C CA . THR A 1 101 ? -7.317 8.397 21.718 1.00 86.56 101 THR A CA 1
ATOM 748 C C . THR A 1 101 ? -6.787 7.068 21.190 1.00 86.56 101 THR A C 1
ATOM 750 O O . THR A 1 101 ? -7.525 6.086 21.218 1.00 86.56 101 THR A O 1
ATOM 753 N N . ILE A 1 102 ? -5.531 7.001 20.727 1.00 88.69 102 ILE A N 1
ATOM 754 C CA . ILE A 1 102 ? -4.918 5.720 20.371 1.00 88.69 102 ILE A CA 1
ATOM 755 C C . ILE A 1 102 ? -4.451 5.003 21.639 1.00 88.69 102 ILE A C 1
ATOM 757 O O . ILE A 1 102 ? -3.621 5.498 22.398 1.00 88.69 102 ILE A O 1
ATOM 761 N N . ASN A 1 103 ? -5.021 3.830 21.878 1.00 87.38 103 ASN A N 1
ATOM 762 C CA . ASN A 1 103 ? -4.818 3.027 23.086 1.00 87.38 103 ASN A CA 1
ATOM 763 C C . ASN A 1 103 ? -4.380 1.583 22.779 1.00 87.38 103 ASN A C 1
ATOM 765 O O . ASN A 1 103 ? -4.105 0.818 23.700 1.00 87.38 103 ASN A O 1
ATOM 769 N N . MET A 1 104 ? -4.287 1.215 21.498 1.00 90.75 104 MET A N 1
ATOM 770 C CA . MET A 1 104 ? -3.691 -0.041 21.047 1.00 90.75 104 MET A CA 1
ATOM 771 C C . MET A 1 104 ? -2.180 0.114 20.853 1.00 90.75 104 MET A C 1
ATOM 773 O O . MET A 1 104 ? -1.680 1.197 20.551 1.00 90.75 104 MET A O 1
ATOM 777 N N . THR A 1 105 ? -1.441 -0.987 20.989 1.00 93.31 105 THR A N 1
ATOM 778 C CA . THR A 1 105 ? 0.011 -0.993 20.777 1.00 93.31 105 THR A CA 1
ATOM 779 C C . THR A 1 105 ? 0.355 -0.704 19.318 1.00 93.31 105 THR A C 1
ATOM 781 O O . THR A 1 105 ? -0.033 -1.460 18.425 1.00 93.31 105 THR A O 1
ATOM 784 N N . VAL A 1 106 ? 1.134 0.353 19.094 1.00 94.56 106 VAL A N 1
ATOM 785 C CA . VAL A 1 106 ? 1.711 0.706 17.792 1.00 94.56 106 VAL A CA 1
ATOM 786 C C . VAL A 1 106 ? 3.173 0.274 17.753 1.00 94.56 106 VAL A C 1
ATOM 788 O O . VAL A 1 106 ? 3.921 0.537 18.695 1.00 94.56 106 VAL A O 1
ATOM 791 N N . ASP A 1 107 ? 3.586 -0.387 16.673 1.00 95.94 107 ASP A N 1
ATOM 792 C CA . ASP A 1 107 ? 4.996 -0.708 16.455 1.00 95.94 107 ASP A CA 1
ATOM 793 C C . ASP A 1 107 ? 5.812 0.573 16.221 1.00 95.94 107 ASP A C 1
ATOM 795 O O . ASP A 1 107 ? 5.340 1.536 15.618 1.00 95.94 107 ASP A O 1
ATOM 799 N N . SER A 1 108 ? 7.077 0.578 16.645 1.00 95.06 108 SER A N 1
ATOM 800 C CA . SER A 1 108 ? 7.944 1.753 16.503 1.00 95.06 108 SER A CA 1
ATOM 801 C C . SER A 1 108 ? 8.303 2.091 15.055 1.00 95.06 108 SER A C 1
ATOM 803 O O . SER A 1 108 ? 8.785 3.193 14.812 1.00 95.06 108 SER A O 1
ATOM 805 N N . GLN A 1 109 ? 8.097 1.165 14.113 1.00 95.94 109 GLN A N 1
ATOM 806 C CA . GLN A 1 109 ? 8.330 1.301 12.673 1.00 95.94 109 GLN A CA 1
ATOM 807 C C . GLN A 1 109 ? 7.292 0.472 11.891 1.00 95.94 109 GLN A C 1
ATOM 809 O O . GLN A 1 109 ? 6.703 -0.449 12.464 1.00 95.94 109 GLN A O 1
ATOM 814 N N . PRO A 1 110 ? 7.079 0.737 10.587 1.00 95.50 110 PRO A N 1
ATOM 815 C CA . PRO A 1 110 ? 6.192 -0.068 9.762 1.00 95.50 110 PRO A CA 1
ATOM 816 C C . PRO A 1 110 ? 6.671 -1.519 9.672 1.00 95.50 110 PRO A C 1
ATOM 818 O O . PRO A 1 110 ? 7.860 -1.792 9.511 1.00 95.50 110 PRO A O 1
ATOM 821 N N . THR A 1 111 ? 5.735 -2.462 9.724 1.00 93.62 111 THR A N 1
ATOM 822 C CA . THR A 1 111 ? 6.006 -3.900 9.655 1.00 93.62 111 THR A CA 1
ATOM 823 C C . THR A 1 111 ? 5.152 -4.591 8.592 1.00 93.62 111 THR A C 1
ATOM 825 O O . THR A 1 111 ? 4.145 -4.066 8.105 1.00 93.62 111 THR A O 1
ATOM 828 N N . GLY A 1 112 ? 5.565 -5.803 8.208 1.00 92.06 112 GLY A N 1
ATOM 829 C CA . GLY A 1 112 ? 4.798 -6.680 7.321 1.00 92.06 112 GLY A CA 1
ATOM 830 C C . GLY A 1 112 ? 4.408 -6.021 5.994 1.00 92.06 112 GLY A C 1
ATOM 831 O O . GLY A 1 112 ? 5.221 -5.366 5.343 1.00 92.06 112 GLY A O 1
ATOM 832 N N . VAL A 1 113 ? 3.145 -6.186 5.593 1.00 95.12 113 VAL A N 1
ATOM 833 C CA . VAL A 1 113 ? 2.656 -5.740 4.276 1.00 95.12 113 VAL A CA 1
ATOM 834 C C . VAL A 1 113 ? 2.741 -4.222 4.071 1.00 95.12 113 VAL A C 1
ATOM 836 O O . VAL A 1 113 ? 2.859 -3.775 2.933 1.00 95.12 113 VAL A O 1
ATOM 839 N N . SER A 1 114 ? 2.736 -3.413 5.136 1.00 95.88 114 SER A N 1
ATOM 840 C CA . SER A 1 114 ? 2.866 -1.958 4.987 1.00 95.88 114 SER A CA 1
ATOM 841 C C . SER A 1 114 ? 4.244 -1.559 4.451 1.00 95.88 114 SER A C 1
ATOM 843 O O . SER A 1 114 ? 4.317 -0.647 3.634 1.00 95.88 114 SER A O 1
ATOM 845 N N . LEU A 1 115 ? 5.317 -2.293 4.786 1.00 94.31 115 LEU A N 1
ATOM 846 C CA . LEU A 1 115 ? 6.648 -2.078 4.191 1.00 94.31 115 LEU A CA 1
ATOM 847 C C . LEU A 1 115 ? 6.652 -2.309 2.675 1.00 94.31 115 LEU A C 1
ATOM 849 O O . LEU A 1 115 ? 7.345 -1.606 1.942 1.00 94.31 115 LEU A O 1
ATOM 853 N N . ALA A 1 116 ? 5.858 -3.266 2.185 1.00 95.19 116 ALA A N 1
ATOM 854 C CA . ALA A 1 116 ? 5.717 -3.495 0.751 1.00 95.19 116 ALA A CA 1
ATOM 855 C C . ALA A 1 116 ? 5.071 -2.286 0.063 1.00 95.19 116 ALA A C 1
ATOM 857 O O . ALA A 1 116 ? 5.610 -1.783 -0.921 1.00 95.19 116 ALA A O 1
ATOM 858 N N . CYS A 1 117 ? 3.983 -1.751 0.620 1.00 94.88 117 CYS A N 1
ATOM 859 C CA . CYS A 1 117 ? 3.350 -0.535 0.104 1.00 94.88 117 CYS A CA 1
ATOM 860 C C . CYS A 1 117 ? 4.318 0.659 0.127 1.00 94.88 117 CYS A C 1
ATOM 862 O O . CYS A 1 117 ? 4.481 1.356 -0.877 1.00 94.88 117 CYS A O 1
ATOM 864 N N . LEU A 1 118 ? 5.007 0.856 1.252 1.00 94.56 118 LEU A N 1
ATOM 865 C CA . LEU A 1 118 ? 5.940 1.961 1.448 1.00 94.56 118 LEU A CA 1
ATOM 866 C C . LEU A 1 118 ? 7.163 1.868 0.535 1.00 94.56 118 LEU A C 1
ATOM 868 O O . LEU A 1 118 ? 7.651 2.905 0.120 1.00 94.56 118 LEU A O 1
ATOM 872 N N . SER A 1 119 ? 7.573 0.676 0.087 1.00 93.62 119 SER A N 1
ATOM 873 C CA . SER A 1 119 ? 8.646 0.544 -0.912 1.00 93.62 119 SER A CA 1
ATOM 874 C C . SER A 1 119 ? 8.361 1.247 -2.245 1.00 93.62 119 SER A C 1
ATOM 876 O O . SER A 1 119 ? 9.272 1.392 -3.051 1.00 93.62 119 SER A O 1
ATOM 878 N N . CYS A 1 120 ? 7.120 1.656 -2.514 1.00 93.19 120 CYS A N 1
ATOM 879 C CA . CYS A 1 120 ? 6.794 2.606 -3.581 1.00 93.19 120 CYS A CA 1
ATOM 880 C C . CYS A 1 120 ? 6.377 3.958 -2.999 1.00 93.19 120 CYS A C 1
ATOM 882 O O . CYS A 1 120 ? 6.802 5.008 -3.474 1.00 93.19 120 CYS A O 1
ATOM 884 N N . HIS A 1 121 ? 5.497 3.919 -1.999 1.00 93.25 121 HIS A N 1
ATOM 885 C CA . HIS A 1 121 ? 4.747 5.081 -1.547 1.00 93.25 121 HIS A CA 1
ATOM 886 C C . HIS A 1 121 ? 5.496 5.991 -0.584 1.00 93.25 121 HIS A C 1
ATOM 888 O O . HIS A 1 121 ? 5.020 7.090 -0.360 1.00 93.25 121 HIS A O 1
ATOM 894 N N . ASP A 1 122 ? 6.644 5.606 -0.039 1.00 92.75 122 ASP A N 1
ATOM 895 C CA . ASP A 1 122 ? 7.414 6.492 0.839 1.00 92.75 122 ASP A CA 1
ATOM 896 C C . ASP A 1 122 ? 8.375 7.425 0.084 1.00 92.75 122 ASP A C 1
ATOM 898 O O . ASP A 1 122 ? 9.026 8.274 0.689 1.00 92.75 122 ASP A O 1
ATOM 902 N N . GLY A 1 123 ? 8.496 7.245 -1.235 1.00 90.50 123 GLY A N 1
ATOM 903 C CA . GLY A 1 123 ? 9.346 8.075 -2.080 1.00 90.50 123 GLY A CA 1
ATOM 904 C C . GLY A 1 123 ? 10.848 7.868 -1.892 1.00 90.50 123 GLY A C 1
ATOM 905 O O . GLY A 1 123 ? 11.617 8.685 -2.388 1.00 90.50 123 GLY A O 1
ATOM 906 N N . THR A 1 124 ? 11.289 6.803 -1.222 1.00 91.38 124 THR A N 1
ATOM 907 C CA . THR A 1 124 ? 12.716 6.529 -0.972 1.00 91.38 124 THR A CA 1
ATOM 908 C C . THR A 1 124 ? 13.313 5.545 -1.977 1.00 91.38 124 THR A C 1
ATOM 910 O O . THR A 1 124 ? 14.476 5.675 -2.365 1.00 91.38 124 THR A O 1
ATOM 913 N N . VAL A 1 125 ? 12.510 4.597 -2.468 1.00 91.31 125 VAL A N 1
ATOM 914 C CA . VAL A 1 125 ? 12.914 3.593 -3.460 1.00 91.31 125 VAL A CA 1
ATOM 915 C C . VAL A 1 125 ? 12.234 3.882 -4.799 1.00 91.31 125 VAL A C 1
ATOM 917 O O . VAL A 1 125 ? 11.023 4.091 -4.869 1.00 91.31 125 VAL A O 1
ATOM 920 N N . GLY A 1 126 ? 13.012 3.875 -5.884 1.00 91.25 126 GLY A N 1
ATOM 921 C CA . GLY A 1 126 ? 12.494 4.100 -7.233 1.00 91.25 126 GLY A CA 1
ATOM 922 C C . GLY A 1 126 ? 11.492 3.024 -7.666 1.00 91.25 126 GLY A C 1
ATOM 923 O O . GLY A 1 126 ? 11.675 1.836 -7.410 1.00 91.25 126 GLY A O 1
ATOM 924 N N . LEU A 1 127 ? 10.420 3.419 -8.341 1.00 91.75 127 LEU A N 1
ATOM 925 C CA . LEU A 1 127 ? 9.307 2.585 -8.795 1.00 91.75 127 LEU A CA 1
ATOM 926 C C . LEU A 1 127 ? 9.724 1.433 -9.713 1.00 91.75 127 LEU A C 1
ATOM 928 O O . LEU A 1 127 ? 9.116 0.370 -9.658 1.00 91.75 127 LEU A O 1
ATOM 932 N N . ASP A 1 128 ? 10.772 1.593 -10.515 1.00 93.00 128 ASP A N 1
ATOM 933 C CA . ASP A 1 128 ? 11.298 0.544 -11.393 1.00 93.00 128 ASP A CA 1
ATOM 934 C C . ASP A 1 128 ? 12.486 -0.225 -10.793 1.00 93.00 128 ASP A C 1
ATOM 936 O O . ASP A 1 128 ? 13.052 -1.092 -11.457 1.00 93.00 128 ASP A O 1
ATOM 940 N N . VAL A 1 129 ? 12.859 0.046 -9.541 1.00 94.06 129 VAL A N 1
ATOM 941 C CA . VAL A 1 129 ? 13.902 -0.704 -8.834 1.00 94.06 129 VAL A CA 1
ATOM 942 C C . VAL A 1 129 ? 13.312 -2.020 -8.332 1.00 94.06 129 VAL A C 1
ATOM 944 O O . VAL A 1 129 ? 12.536 -2.044 -7.374 1.00 94.06 129 VAL A O 1
ATOM 947 N N . ILE A 1 130 ? 13.696 -3.115 -8.989 1.00 95.06 130 ILE A N 1
ATOM 948 C CA . ILE A 1 130 ? 13.276 -4.477 -8.650 1.00 95.06 130 ILE A CA 1
ATOM 949 C C . ILE A 1 130 ? 14.474 -5.371 -8.313 1.00 95.06 130 ILE A C 1
ATOM 951 O O . ILE A 1 130 ? 15.591 -5.117 -8.758 1.00 95.06 130 ILE A O 1
ATOM 955 N N . VAL A 1 131 ? 14.240 -6.411 -7.512 1.00 94.81 131 VAL A N 1
ATOM 956 C CA . VAL A 1 131 ? 15.277 -7.342 -7.026 1.00 94.81 131 VAL A CA 1
ATOM 957 C C . VAL A 1 131 ? 15.611 -8.408 -8.070 1.00 94.81 131 VAL A C 1
ATOM 959 O O . VAL A 1 131 ? 16.768 -8.791 -8.214 1.00 94.81 131 VAL A O 1
ATOM 962 N N . ASN A 1 132 ? 14.609 -8.877 -8.809 1.00 95.25 132 ASN A N 1
ATOM 963 C CA . ASN A 1 132 ? 14.726 -9.938 -9.797 1.00 95.25 132 ASN A CA 1
ATOM 964 C C . ASN A 1 132 ? 14.087 -9.497 -11.121 1.00 95.25 132 ASN A C 1
ATOM 966 O O . ASN A 1 132 ? 12.861 -9.416 -11.241 1.00 95.25 132 ASN A O 1
ATOM 970 N N . THR A 1 133 ? 14.922 -9.184 -12.109 1.00 94.75 133 THR A N 1
ATOM 971 C CA . THR A 1 133 ? 14.491 -8.775 -13.451 1.00 94.75 133 THR A CA 1
ATOM 972 C C . THR A 1 133 ? 14.061 -9.980 -14.293 1.00 94.75 133 THR A C 1
ATOM 974 O O . THR A 1 133 ? 14.714 -11.021 -14.211 1.00 94.75 133 THR A O 1
ATOM 977 N N . PRO A 1 134 ? 13.033 -9.863 -15.157 1.00 94.69 134 PRO A N 1
ATOM 978 C CA . PRO A 1 134 ? 12.642 -10.948 -16.056 1.00 94.69 134 PRO A CA 1
ATOM 979 C C . PRO A 1 134 ? 13.788 -11.381 -16.973 1.00 94.69 134 PRO A C 1
ATOM 981 O O . PRO A 1 134 ? 14.502 -10.541 -17.513 1.00 94.69 134 PRO A O 1
ATOM 984 N N . ASN A 1 135 ? 13.912 -12.684 -17.235 1.00 93.06 135 ASN A N 1
ATOM 985 C CA . ASN A 1 135 ? 14.936 -13.219 -18.147 1.00 93.06 135 ASN A CA 1
ATOM 986 C C . ASN A 1 135 ? 14.785 -12.712 -19.593 1.00 93.06 135 ASN A C 1
ATOM 988 O O . ASN A 1 135 ? 15.743 -12.710 -20.358 1.00 93.06 135 ASN A O 1
ATOM 992 N N . SER A 1 136 ? 13.570 -12.318 -19.976 1.00 91.81 136 SER A N 1
ATOM 993 C CA . SER A 1 136 ? 13.242 -11.737 -21.280 1.00 91.81 136 SER A CA 1
ATOM 994 C C . SER A 1 136 ? 13.608 -10.254 -21.388 1.00 91.81 136 SER A C 1
ATOM 996 O O . SER A 1 136 ? 13.577 -9.700 -22.487 1.00 91.81 136 SER A O 1
ATOM 998 N N . TYR A 1 137 ? 13.937 -9.591 -20.275 1.00 95.25 137 TYR A N 1
ATOM 999 C CA . TYR A 1 137 ? 14.258 -8.174 -20.268 1.00 95.25 137 TYR A CA 1
ATOM 1000 C C . TYR A 1 137 ? 15.687 -7.939 -20.766 1.00 95.25 137 TYR A C 1
ATOM 1002 O O . TYR A 1 137 ? 16.661 -8.339 -20.136 1.00 95.25 137 TYR A O 1
ATOM 1010 N N . THR A 1 138 ? 15.810 -7.235 -21.889 1.00 94.00 138 THR A N 1
ATOM 1011 C CA . THR A 1 138 ? 17.098 -6.861 -22.499 1.00 94.00 138 THR A CA 1
ATOM 1012 C C . THR A 1 138 ? 17.377 -5.357 -22.411 1.00 94.00 138 THR A C 1
ATOM 1014 O O . THR A 1 138 ? 18.229 -4.841 -23.133 1.00 94.00 138 THR A O 1
ATOM 1017 N N . GLY A 1 139 ? 16.61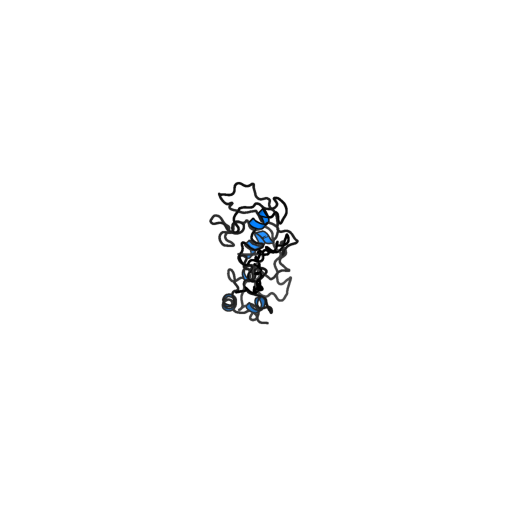1 -4.622 -21.597 1.00 89.94 139 GLY A N 1
ATOM 1018 C CA . GLY A 1 139 ? 16.773 -3.179 -21.424 1.00 89.94 139 GLY A CA 1
ATOM 1019 C C . GLY A 1 139 ? 17.891 -2.809 -20.442 1.00 89.94 139 GLY A C 1
ATOM 1020 O O . GLY A 1 139 ? 18.552 -3.662 -19.856 1.00 89.94 139 GLY A O 1
ATOM 1021 N N . GLY A 1 140 ? 18.105 -1.504 -20.253 1.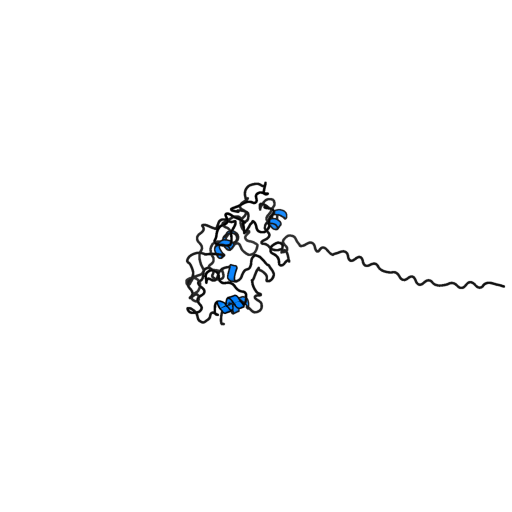00 90.12 140 GLY A N 1
ATOM 1022 C CA . GLY A 1 140 ? 19.103 -0.988 -19.310 1.00 90.12 140 GLY A CA 1
ATOM 1023 C C . GLY A 1 140 ? 18.694 -1.128 -17.839 1.00 90.12 140 GLY A C 1
ATOM 1024 O O . GLY A 1 140 ? 17.553 -1.469 -17.525 1.00 90.12 140 GLY A O 1
ATOM 1025 N N . ALA A 1 141 ? 19.619 -0.801 -16.932 1.00 91.56 141 ALA A N 1
ATOM 1026 C CA . ALA A 1 141 ? 19.361 -0.762 -15.490 1.00 91.56 141 ALA A CA 1
ATOM 1027 C C . ALA A 1 141 ? 18.196 0.177 -15.122 1.00 91.56 141 ALA A C 1
ATOM 1029 O O . ALA A 1 141 ? 17.880 1.102 -15.882 1.00 91.56 141 ALA A O 1
ATOM 1030 N N . ALA A 1 142 ? 17.587 -0.055 -13.954 1.00 91.56 142 ALA A N 1
ATOM 1031 C CA . ALA A 1 142 ? 16.534 0.794 -13.395 1.00 91.56 142 ALA A CA 1
ATOM 1032 C C . ALA A 1 142 ? 16.935 2.278 -13.416 1.00 91.56 142 ALA A C 1
ATOM 1034 O O . ALA A 1 142 ? 18.100 2.623 -13.213 1.00 91.56 142 ALA A O 1
ATOM 1035 N N . VAL A 1 143 ? 15.965 3.151 -13.681 1.00 90.25 143 VAL A N 1
ATOM 1036 C CA . VAL A 1 143 ? 16.164 4.607 -13.719 1.00 90.25 143 VAL A CA 1
ATOM 1037 C C . VAL A 1 143 ? 16.067 5.196 -12.314 1.00 90.25 143 VAL A C 1
ATOM 1039 O O . VAL A 1 143 ? 16.683 6.220 -12.038 1.00 90.25 143 VAL A O 1
ATOM 1042 N N . GLY A 1 144 ? 15.347 4.526 -11.409 1.00 84.31 144 GLY A N 1
ATOM 1043 C CA . GLY A 1 144 ? 15.222 4.943 -10.018 1.00 84.31 144 GLY A CA 1
ATOM 1044 C C . GLY A 1 144 ? 14.135 5.989 -9.797 1.00 84.31 144 GLY A C 1
ATOM 1045 O O . GLY A 1 144 ? 14.216 6.731 -8.829 1.00 84.31 144 GLY A O 1
ATOM 1046 N N . THR A 1 145 ? 13.122 6.063 -10.664 1.00 83.19 145 THR A N 1
ATOM 1047 C CA . THR A 1 145 ? 12.085 7.106 -10.583 1.00 83.19 145 THR A CA 1
ATOM 1048 C C . THR A 1 145 ? 11.183 6.924 -9.378 1.00 83.19 145 THR A C 1
ATOM 1050 O O . THR A 1 145 ? 10.444 5.949 -9.298 1.00 83.19 145 THR A O 1
ATOM 1053 N N . HIS A 1 146 ? 11.206 7.872 -8.450 1.00 86.12 146 HIS A N 1
ATOM 1054 C CA . HIS A 1 146 ? 10.355 7.874 -7.259 1.00 86.12 146 HIS A CA 1
ATOM 1055 C C . HIS A 1 146 ? 8.905 8.276 -7.555 1.00 86.12 146 HIS A C 1
ATOM 1057 O O . HIS A 1 146 ? 8.595 8.837 -8.608 1.00 86.12 146 HIS A O 1
ATOM 1063 N N . MET A 1 147 ? 8.005 8.002 -6.602 1.00 83.00 147 MET A N 1
ATOM 1064 C CA . MET A 1 147 ? 6.606 8.433 -6.687 1.00 83.00 147 MET A CA 1
ATOM 1065 C C . MET A 1 147 ? 6.509 9.963 -6.822 1.00 83.00 147 MET A C 1
ATOM 1067 O O . MET A 1 147 ? 7.001 10.684 -5.946 1.00 83.00 147 MET A O 1
ATOM 1071 N N . PRO A 1 148 ? 5.849 10.480 -7.875 1.00 73.94 148 PRO A N 1
ATOM 1072 C CA . PRO A 1 148 ? 5.683 11.914 -8.052 1.00 73.94 148 PRO A CA 1
ATOM 1073 C C . PRO A 1 148 ? 4.694 12.474 -7.024 1.00 73.94 148 PRO A C 1
ATOM 1075 O O . PRO A 1 148 ? 3.669 11.863 -6.721 1.00 73.94 148 PRO A O 1
ATOM 1078 N N . SER A 1 149 ? 4.965 13.676 -6.518 1.00 66.25 149 SER A N 1
ATOM 1079 C CA . SER A 1 149 ? 4.210 14.292 -5.416 1.00 66.25 149 SER A CA 1
ATOM 1080 C C . SER A 1 149 ? 2.762 14.692 -5.759 1.00 66.25 149 SER A C 1
ATOM 1082 O O . SER A 1 149 ? 2.039 15.158 -4.886 1.00 66.25 149 SER A O 1
ATOM 1084 N N . ASN A 1 150 ? 2.327 14.555 -7.018 1.00 58.00 150 ASN A N 1
ATOM 1085 C CA . ASN A 1 150 ? 1.063 15.093 -7.542 1.00 58.00 150 ASN A CA 1
ATOM 1086 C C . ASN A 1 150 ? -0.007 14.035 -7.897 1.00 58.00 150 ASN A C 1
ATOM 1088 O O . ASN A 1 150 ? -1.072 14.395 -8.400 1.00 58.00 150 ASN A O 1
ATOM 1092 N N . ILE A 1 151 ? 0.232 12.748 -7.630 1.00 58.72 151 ILE A N 1
ATOM 1093 C CA . ILE A 1 151 ? -0.762 11.665 -7.737 1.00 58.72 151 ILE A CA 1
ATOM 1094 C C . ILE A 1 151 ? -0.780 10.938 -6.379 1.00 58.72 151 ILE A C 1
ATOM 1096 O O . ILE A 1 151 ? 0.284 10.581 -5.890 1.00 58.72 151 ILE A O 1
ATOM 1100 N N . LEU A 1 152 ? -1.963 10.778 -5.755 1.00 60.84 152 LEU A N 1
ATOM 1101 C CA . LEU A 1 152 ? -2.205 10.114 -4.445 1.00 60.84 152 LEU A CA 1
ATOM 1102 C C . LEU A 1 152 ? -1.157 9.039 -4.053 1.00 60.84 152 LEU A C 1
ATOM 1104 O O . LEU A 1 152 ? -0.912 8.129 -4.848 1.00 60.84 152 LEU A O 1
ATOM 1108 N N . PRO A 1 153 ? -0.620 9.056 -2.817 1.00 73.25 153 PRO A N 1
ATOM 1109 C CA . PRO A 1 153 ? 0.445 9.985 -2.472 1.00 73.25 153 PRO A CA 1
ATOM 1110 C C . PRO A 1 153 ? 1.787 9.265 -2.347 1.00 73.25 153 PRO A C 1
ATOM 1112 O O . PRO A 1 153 ? 1.873 8.104 -1.935 1.00 73.25 153 PRO A O 1
ATOM 1115 N N . ASN A 1 154 ? 2.839 10.012 -2.656 1.00 87.69 154 ASN A N 1
ATOM 1116 C CA . ASN A 1 154 ? 4.110 9.856 -1.974 1.00 87.69 154 ASN A CA 1
ATOM 1117 C C . ASN A 1 154 ? 3.904 10.307 -0.510 1.00 87.69 154 ASN A C 1
ATOM 1119 O O . ASN A 1 154 ? 3.768 11.501 -0.253 1.00 87.69 154 ASN A O 1
ATOM 1123 N N . LEU A 1 155 ? 3.772 9.345 0.403 1.00 91.38 155 LEU A N 1
ATOM 1124 C CA . LEU A 1 155 ? 3.527 9.513 1.839 1.00 91.38 155 LEU A CA 1
ATOM 1125 C C . LEU A 1 155 ? 4.763 10.039 2.579 1.00 91.38 155 LEU A C 1
ATOM 1127 O O . LEU A 1 155 ? 4.646 10.621 3.652 1.00 91.38 155 LEU A O 1
ATOM 1131 N N . GLY A 1 156 ? 5.955 9.854 2.008 1.00 91.88 156 GLY A N 1
ATOM 1132 C CA . GLY A 1 156 ? 7.194 10.121 2.721 1.00 91.88 156 GLY A CA 1
ATOM 1133 C C . GLY A 1 156 ? 7.373 9.194 3.925 1.00 91.88 156 GLY A C 1
ATOM 1134 O O . GLY A 1 156 ? 6.843 8.083 3.985 1.00 91.88 156 GLY A O 1
ATOM 1135 N N . THR A 1 157 ? 8.150 9.668 4.896 1.00 94.38 157 THR A N 1
ATOM 1136 C CA . THR A 1 157 ? 8.492 8.917 6.110 1.00 94.38 157 THR A CA 1
ATOM 1137 C C . THR A 1 157 ? 7.797 9.458 7.361 1.00 94.38 157 THR A C 1
ATOM 1139 O O . THR A 1 157 ? 8.097 9.013 8.465 1.00 94.38 157 THR A O 1
ATOM 1142 N N . ASP A 1 158 ? 6.883 10.418 7.229 1.00 94.31 158 ASP A N 1
ATOM 1143 C CA . ASP A 1 158 ? 6.041 10.889 8.330 1.00 94.31 158 ASP A CA 1
ATOM 1144 C C . ASP A 1 158 ? 4.626 10.351 8.139 1.00 94.31 158 ASP A C 1
ATOM 1146 O O . ASP A 1 158 ? 3.887 10.853 7.304 1.00 94.31 158 ASP A O 1
ATOM 1150 N N . LEU A 1 159 ? 4.279 9.310 8.897 1.00 94.31 159 LEU A N 1
ATOM 1151 C CA . LEU A 1 159 ? 2.998 8.605 8.809 1.00 94.31 159 LEU A CA 1
ATOM 1152 C C . LEU A 1 159 ? 2.013 9.060 9.894 1.00 94.31 159 LEU A C 1
ATOM 1154 O O . LEU A 1 159 ? 0.981 8.425 10.115 1.00 94.31 159 LEU A O 1
ATOM 1158 N N . ARG A 1 160 ? 2.326 10.134 10.630 1.00 92.75 160 ARG A N 1
ATOM 1159 C CA . ARG A 1 160 ? 1.481 10.613 11.737 1.00 92.75 160 ARG A CA 1
ATOM 1160 C C . ARG A 1 160 ? 0.157 11.203 11.266 1.00 92.75 160 ARG A C 1
ATOM 1162 O O . ARG A 1 160 ? -0.775 11.268 12.050 1.00 92.75 160 ARG A O 1
ATOM 1169 N N . ASN A 1 161 ? 0.058 11.632 10.013 1.00 88.56 161 ASN A N 1
ATOM 1170 C CA . ASN A 1 161 ? -1.170 12.153 9.408 1.00 88.56 161 ASN A CA 1
ATOM 1171 C C . ASN A 1 161 ? -1.987 11.084 8.657 1.00 88.56 161 ASN A C 1
ATOM 1173 O O . ASN A 1 161 ? -3.044 11.409 8.114 1.00 88.56 161 ASN A O 1
ATOM 1177 N N . ASP A 1 162 ? -1.518 9.836 8.625 1.00 87.94 162 ASP A N 1
ATOM 1178 C CA . ASP A 1 162 ? -2.202 8.712 7.990 1.00 87.94 162 ASP A CA 1
ATOM 1179 C C . ASP A 1 162 ? -3.010 7.888 9.000 1.00 87.94 162 ASP A C 1
ATOM 1181 O O . ASP A 1 162 ? -2.863 8.012 10.219 1.00 87.94 162 ASP A O 1
ATOM 1185 N N . HIS A 1 163 ? -3.878 7.002 8.494 1.00 87.81 163 HIS A N 1
ATOM 1186 C CA . HIS A 1 163 ? -4.514 6.021 9.368 1.00 87.81 163 HIS A CA 1
ATOM 1187 C C . HIS A 1 163 ? -3.431 5.116 9.975 1.00 87.81 163 HIS A C 1
ATOM 1189 O O . HIS A 1 163 ? -2.622 4.573 9.217 1.00 87.81 163 HIS A O 1
ATOM 1195 N N . PRO A 1 164 ? -3.442 4.878 11.300 1.00 92.44 164 PRO A N 1
ATOM 1196 C CA . PRO A 1 164 ? -2.424 4.069 11.952 1.00 92.44 164 PRO A CA 1
ATOM 1197 C C . PRO A 1 164 ? -2.247 2.699 11.285 1.00 92.44 164 PRO A C 1
ATOM 1199 O O . PRO A 1 164 ? -3.222 1.969 11.067 1.00 92.44 164 PRO A O 1
ATOM 1202 N N . VAL A 1 165 ? -0.996 2.351 10.986 1.00 95.75 165 VAL A N 1
ATOM 1203 C CA . VAL A 1 165 ? -0.570 1.040 10.477 1.00 95.75 165 VAL A CA 1
ATOM 1204 C C . VAL A 1 165 ? 0.452 0.430 11.421 1.00 95.75 165 VAL A C 1
ATOM 1206 O O . VAL A 1 165 ? 1.078 1.131 12.210 1.00 95.75 165 VAL A O 1
ATOM 1209 N N . SER A 1 166 ? 0.635 -0.887 11.337 1.00 96.56 166 SER A N 1
ATOM 1210 C CA . SER A 1 166 ? 1.456 -1.639 12.296 1.00 96.56 166 SER A CA 1
ATOM 1211 C C . SER A 1 166 ? 0.948 -1.501 13.737 1.00 96.56 166 SER A C 1
ATOM 1213 O O . SER A 1 166 ? 1.708 -1.559 14.699 1.00 96.56 166 SER A O 1
ATOM 1215 N N . VAL A 1 167 ? -0.374 -1.363 13.874 1.00 95.75 167 VAL A N 1
ATOM 1216 C CA . VAL A 1 167 ? -1.084 -1.337 15.157 1.00 95.75 167 VAL A CA 1
ATOM 1217 C C . VAL A 1 167 ? -1.639 -2.720 15.444 1.00 95.75 167 VAL A C 1
ATOM 1219 O O . VAL A 1 167 ? -2.340 -3.287 14.606 1.00 95.75 167 VAL A O 1
ATOM 1222 N N . THR A 1 168 ? -1.339 -3.271 16.616 1.00 95.94 168 THR A N 1
ATOM 1223 C CA . THR A 1 168 ? -1.945 -4.522 17.089 1.00 95.94 168 THR A CA 1
ATOM 1224 C C . THR A 1 168 ? -3.449 -4.345 17.229 1.00 95.94 168 THR A C 1
ATOM 1226 O O . THR A 1 168 ? -3.903 -3.454 17.936 1.00 95.94 168 THR A O 1
ATOM 1229 N N . TYR A 1 169 ? -4.220 -5.194 16.553 1.00 96.12 169 TYR A N 1
ATOM 1230 C CA . TYR A 1 169 ? -5.673 -5.175 16.628 1.00 96.12 169 TYR A CA 1
ATOM 1231 C C . TYR A 1 169 ? -6.138 -6.059 17.784 1.00 96.12 169 TYR A C 1
ATOM 1233 O O . TYR A 1 169 ? -6.237 -7.279 17.639 1.00 96.12 169 TYR A O 1
ATOM 1241 N N . ASP A 1 170 ? -6.414 -5.436 18.927 1.00 93.94 170 ASP A N 1
ATOM 1242 C CA . ASP A 1 170 ? -6.843 -6.132 20.138 1.00 93.94 170 ASP A CA 1
ATOM 1243 C C . ASP A 1 170 ? -8.180 -5.576 20.666 1.00 93.94 170 ASP A C 1
ATOM 1245 O O . ASP A 1 170 ? -8.198 -4.627 21.453 1.00 93.94 170 ASP A O 1
ATOM 1249 N N . PRO A 1 171 ? -9.321 -6.169 20.271 1.00 93.12 171 PRO A N 1
ATOM 1250 C CA . PRO A 1 171 ? -10.633 -5.745 20.756 1.00 93.12 171 PRO A CA 1
ATOM 1251 C C . PRO A 1 171 ? -10.877 -6.073 22.240 1.00 93.12 171 PRO A C 1
ATOM 1253 O O . PRO A 1 171 ? -11.904 -5.680 22.788 1.00 93.12 171 PRO A O 1
ATOM 1256 N N . THR A 1 172 ? -9.971 -6.800 22.909 1.00 91.50 172 THR A N 1
ATOM 1257 C CA . THR A 1 172 ? -10.033 -7.006 24.366 1.00 91.50 172 THR A CA 1
ATOM 1258 C C . THR A 1 172 ? -9.382 -5.857 25.134 1.00 91.50 172 THR A C 1
ATOM 1260 O O . THR A 1 172 ? -9.803 -5.562 26.251 1.00 91.50 172 THR A O 1
ATOM 1263 N N . ALA A 1 173 ? -8.412 -5.174 24.517 1.00 88.38 173 ALA A N 1
ATOM 1264 C CA . ALA A 1 173 ? -7.804 -3.956 25.042 1.00 88.38 173 ALA A CA 1
ATOM 1265 C C . ALA A 1 173 ? -8.688 -2.714 24.816 1.00 88.38 173 ALA A C 1
ATOM 1267 O O . ALA A 1 173 ? -8.662 -1.792 25.630 1.00 88.38 173 ALA A O 1
ATOM 1268 N N . ASP A 1 174 ? -9.496 -2.701 23.749 1.00 89.25 174 ASP A N 1
ATOM 1269 C CA . ASP A 1 174 ? -10.487 -1.654 23.485 1.00 89.25 174 ASP A CA 1
ATOM 1270 C C . ASP A 1 174 ? -11.826 -2.241 23.008 1.00 89.25 174 ASP A C 1
ATOM 1272 O O . ASP A 1 174 ? -11.985 -2.667 21.860 1.00 89.25 174 ASP A O 1
ATOM 1276 N N . THR A 1 175 ? -12.828 -2.197 23.889 1.00 91.00 175 THR A N 1
ATOM 1277 C CA . THR A 1 175 ? -14.174 -2.730 23.634 1.00 91.00 175 THR A CA 1
ATOM 1278 C C . THR A 1 175 ? -14.991 -1.918 22.624 1.00 91.00 175 THR A C 1
ATOM 1280 O O . THR A 1 175 ? -16.080 -2.347 22.248 1.00 91.00 175 THR A O 1
ATOM 1283 N N . TYR A 1 176 ? -14.503 -0.760 22.165 1.00 93.69 176 TYR A N 1
ATOM 1284 C CA . TYR A 1 176 ? -15.090 -0.014 21.046 1.00 93.69 176 TYR A CA 1
ATOM 1285 C C . TYR A 1 176 ? -14.662 -0.559 19.679 1.00 93.69 176 TYR A C 1
ATOM 1287 O O . TYR A 1 176 ? -14.963 0.050 18.648 1.00 93.69 176 TYR A O 1
ATOM 1295 N N . PHE A 1 177 ? -13.990 -1.709 19.642 1.00 95.62 177 PHE A N 1
ATOM 1296 C CA . PHE A 1 177 ? -13.661 -2.416 18.415 1.00 95.62 177 PHE A CA 1
ATOM 1297 C C . PHE A 1 177 ? -14.431 -3.730 18.282 1.00 95.62 177 PHE A C 1
ATOM 1299 O O . PHE A 1 177 ? -14.692 -4.449 19.245 1.00 95.62 177 PHE A O 1
ATOM 1306 N N . ARG A 1 178 ? -14.811 -4.053 17.045 1.00 96.94 178 ARG A N 1
ATOM 1307 C CA . ARG A 1 178 ? -15.431 -5.334 16.698 1.00 96.94 178 ARG A CA 1
ATOM 1308 C C . ARG A 1 178 ? -14.412 -6.473 16.794 1.00 96.94 178 ARG A C 1
ATOM 1310 O O . ARG A 1 178 ? -13.206 -6.269 16.793 1.00 96.94 178 ARG A O 1
ATOM 1317 N N . SER A 1 179 ? -14.899 -7.712 16.847 1.00 96.62 179 SER A N 1
ATOM 1318 C CA . SER A 1 179 ? -14.003 -8.874 16.840 1.00 96.62 179 SER A CA 1
ATOM 1319 C C . SER A 1 179 ? -13.250 -8.995 15.508 1.00 96.62 179 SER A C 1
ATOM 1321 O O . SER A 1 179 ? -13.805 -8.685 14.451 1.00 96.62 179 SER A O 1
ATOM 1323 N N . ALA A 1 180 ? -12.026 -9.534 15.538 1.00 96.75 180 ALA A N 1
ATOM 1324 C CA . ALA A 1 180 ? -11.267 -9.836 14.320 1.00 96.75 180 ALA A CA 1
ATOM 1325 C C . ALA A 1 180 ? -12.069 -10.720 13.344 1.00 96.75 180 ALA A C 1
ATOM 1327 O O . ALA A 1 180 ? -12.112 -10.443 12.150 1.00 96.75 180 ALA A O 1
ATOM 1328 N N . ALA A 1 181 ? -12.800 -11.716 13.859 1.00 97.31 181 ALA A N 1
ATOM 1329 C CA . ALA A 1 181 ? -13.660 -12.571 13.044 1.00 97.31 181 ALA A CA 1
ATOM 1330 C C . ALA A 1 181 ? -14.752 -11.777 12.305 1.00 97.31 181 ALA A C 1
ATOM 1332 O O . ALA A 1 181 ? -15.013 -12.033 11.131 1.00 97.31 181 ALA A O 1
ATOM 1333 N N . SER A 1 182 ? -15.364 -10.782 12.959 1.00 97.06 182 SER A N 1
ATOM 1334 C CA . SER A 1 182 ? -16.339 -9.888 12.323 1.00 97.06 182 SER A CA 1
ATOM 1335 C C . SER A 1 182 ? -15.697 -9.019 11.239 1.00 97.06 182 SER A C 1
ATOM 1337 O O . SER A 1 182 ? -16.286 -8.852 10.174 1.00 97.06 182 SER A O 1
ATOM 1339 N N . VAL A 1 183 ? -14.485 -8.506 11.485 1.00 97.81 183 VAL A N 1
ATOM 1340 C CA . VAL A 1 183 ? -13.707 -7.725 10.508 1.00 97.81 183 VAL A CA 1
ATOM 1341 C C . VAL A 1 183 ? -13.416 -8.558 9.255 1.00 97.81 183 VAL A C 1
ATOM 1343 O O . VAL A 1 183 ? -13.661 -8.100 8.138 1.00 97.81 183 VAL A O 1
ATOM 1346 N N . HIS A 1 184 ? -12.957 -9.802 9.428 1.00 97.44 184 HIS A N 1
ATOM 1347 C CA . HIS A 1 184 ? -12.685 -10.720 8.317 1.00 97.44 184 HIS A CA 1
ATOM 1348 C C . HIS A 1 184 ? -13.951 -11.116 7.559 1.00 97.44 184 HIS A C 1
ATOM 1350 O O . HIS A 1 184 ? -13.952 -11.099 6.328 1.00 97.44 184 HIS A O 1
ATOM 1356 N N . ALA A 1 185 ? -15.040 -11.421 8.268 1.00 97.44 185 ALA A N 1
ATOM 1357 C CA . ALA A 1 185 ? -16.322 -11.772 7.656 1.00 97.44 185 ALA A CA 1
ATOM 1358 C C . ALA A 1 185 ? -16.910 -10.624 6.816 1.00 97.44 185 ALA A C 1
ATOM 1360 O O . ALA A 1 185 ? -17.569 -10.872 5.809 1.00 97.44 185 ALA A O 1
ATOM 1361 N N . ALA A 1 186 ? -16.636 -9.373 7.194 1.00 96.56 186 ALA A N 1
ATOM 1362 C CA . ALA A 1 186 ? -17.024 -8.182 6.442 1.00 96.56 186 ALA A CA 1
ATOM 1363 C C . ALA A 1 186 ? -16.113 -7.884 5.231 1.00 96.56 186 ALA A C 1
ATOM 1365 O O . ALA A 1 186 ? -16.370 -6.935 4.494 1.00 96.56 186 ALA A O 1
ATOM 1366 N N . GLY A 1 187 ? -15.062 -8.679 5.000 1.00 95.69 187 GLY A N 1
ATOM 1367 C CA . GLY A 1 187 ? -14.187 -8.571 3.827 1.00 95.69 187 GLY A CA 1
ATOM 1368 C C . GLY A 1 187 ? -12.912 -7.747 4.032 1.00 95.69 187 GLY A C 1
ATOM 1369 O O . GLY A 1 187 ? -12.135 -7.587 3.086 1.00 95.69 187 GLY A O 1
ATOM 1370 N N . LEU A 1 188 ? -12.649 -7.255 5.246 1.00 97.50 188 LEU A N 1
ATOM 1371 C CA . LEU A 1 188 ? -11.361 -6.649 5.595 1.00 97.50 188 LEU A CA 1
ATOM 1372 C C . LEU A 1 188 ? -10.354 -7.704 6.045 1.00 97.50 188 LEU A C 1
ATOM 1374 O O . LEU A 1 188 ? -10.688 -8.865 6.263 1.00 97.50 188 LEU A O 1
ATOM 1378 N N . GLN A 1 189 ? -9.085 -7.316 6.119 1.00 95.88 189 GLN A N 1
ATOM 1379 C CA . GLN A 1 189 ? -7.998 -8.225 6.476 1.00 95.88 189 GLN A CA 1
ATOM 1380 C C . GLN A 1 189 ? -7.188 -7.671 7.645 1.00 95.88 189 GLN A C 1
ATOM 1382 O O . GLN A 1 189 ? -7.023 -6.465 7.789 1.00 95.88 189 GLN A O 1
ATOM 1387 N N . LEU A 1 190 ? -6.636 -8.559 8.462 1.00 96.88 190 LEU A N 1
ATOM 1388 C CA . LEU A 1 190 ? -5.651 -8.232 9.491 1.00 96.88 190 LEU A CA 1
ATOM 1389 C C . LEU A 1 190 ? -4.422 -9.088 9.216 1.00 96.88 190 LEU A C 1
ATOM 1391 O O . LEU A 1 190 ? -4.545 -10.291 8.988 1.00 96.88 190 LEU A O 1
ATOM 1395 N N . TYR A 1 191 ? -3.248 -8.471 9.219 1.00 95.56 191 TYR A N 1
ATOM 1396 C CA . TYR A 1 191 ? -2.000 -9.129 8.842 1.00 95.56 191 TYR A CA 1
ATOM 1397 C C . TYR A 1 191 ? -1.164 -9.331 10.093 1.00 95.56 191 TYR A C 1
ATOM 1399 O O . TYR A 1 191 ? -0.769 -8.359 10.732 1.00 95.56 191 TYR A O 1
ATOM 1407 N N . GLY A 1 192 ? -0.946 -10.591 10.479 1.00 93.88 192 GLY A N 1
ATOM 1408 C CA . GLY A 1 192 ? -0.274 -10.908 11.743 1.00 93.88 192 GLY A CA 1
ATOM 1409 C C . GLY A 1 192 ? -0.995 -10.325 12.965 1.00 93.88 192 GLY A C 1
ATOM 1410 O O . GLY A 1 192 ? -0.340 -9.895 13.906 1.00 93.88 192 GLY A O 1
ATOM 1411 N N . GLY A 1 193 ? -2.331 -10.228 12.916 1.00 96.00 193 GLY A N 1
ATOM 1412 C CA . GLY A 1 193 ? -3.131 -9.606 13.978 1.00 96.00 193 GLY A CA 1
ATOM 1413 C C . GLY A 1 193 ? -3.025 -8.079 14.052 1.00 96.00 193 GLY A C 1
ATOM 1414 O O . GLY A 1 193 ? -3.461 -7.494 15.036 1.00 96.00 193 GLY A O 1
ATOM 1415 N N . LYS A 1 194 ? -2.455 -7.418 13.036 1.00 97.19 194 LYS A N 1
ATOM 1416 C CA . LYS A 1 194 ? -2.287 -5.959 12.993 1.00 97.19 194 LYS A CA 1
ATOM 1417 C C . LYS A 1 194 ? -3.125 -5.307 11.897 1.00 97.19 194 LYS A C 1
ATOM 1419 O O . LYS A 1 194 ? -3.367 -5.904 10.840 1.00 97.19 194 LYS A O 1
ATOM 1424 N N . VAL A 1 195 ? -3.504 -4.053 12.135 1.00 97.06 195 VAL A N 1
ATOM 1425 C CA . VAL A 1 195 ? -3.974 -3.128 11.098 1.00 97.06 195 VAL A CA 1
ATOM 1426 C C . VAL A 1 195 ? -2.776 -2.723 10.245 1.00 97.06 195 VAL A C 1
ATOM 1428 O O . VAL A 1 195 ? -1.750 -2.280 10.759 1.00 97.06 195 VAL A O 1
ATOM 1431 N N . GLN A 1 196 ? -2.891 -2.903 8.935 1.00 97.12 196 GLN A N 1
ATOM 1432 C CA . GLN A 1 196 ? -1.859 -2.573 7.952 1.00 97.12 196 GLN A CA 1
ATOM 1433 C C . GLN A 1 196 ? -2.495 -1.866 6.748 1.00 97.12 196 GLN A C 1
ATOM 1435 O O . GLN A 1 196 ? -3.715 -1.907 6.593 1.00 97.12 196 GLN A O 1
ATOM 1440 N N . CYS A 1 197 ? -1.706 -1.291 5.833 1.00 96.50 197 CYS A N 1
ATOM 1441 C CA . CYS A 1 197 ? -2.251 -0.691 4.601 1.00 96.50 197 CYS A CA 1
ATOM 1442 C C . CYS A 1 197 ? -3.166 -1.678 3.851 1.00 96.50 197 CYS A C 1
ATOM 1444 O O . CYS A 1 197 ? -4.272 -1.345 3.416 1.00 96.50 197 CYS A O 1
ATOM 1446 N N . GLY A 1 198 ? -2.728 -2.940 3.776 1.00 95.81 198 GLY A N 1
ATOM 1447 C CA . GLY A 1 198 ? -3.466 -4.031 3.149 1.00 95.81 198 GLY A CA 1
ATOM 1448 C C . GLY A 1 198 ? -4.762 -4.423 3.862 1.00 95.81 198 GLY A C 1
ATOM 1449 O O . GLY A 1 198 ? -5.532 -5.194 3.294 1.00 95.81 198 GLY A O 1
ATOM 1450 N N . SER A 1 199 ? -5.029 -3.942 5.081 1.00 97.12 199 SER A N 1
ATOM 1451 C CA . SER A 1 199 ? -6.284 -4.206 5.795 1.00 97.12 199 SER A CA 1
ATOM 1452 C C . SER A 1 199 ? -7.479 -3.587 5.090 1.00 97.12 199 SER A C 1
ATOM 1454 O O . SER A 1 199 ? -8.523 -4.227 4.983 1.00 97.12 199 SER A O 1
ATOM 1456 N N . CYS A 1 200 ? -7.284 -2.382 4.553 1.00 95.94 200 CYS A N 1
ATOM 1457 C CA . CYS A 1 200 ? -8.295 -1.621 3.830 1.00 95.94 200 CYS A CA 1
ATOM 1458 C C . CYS A 1 200 ? -8.060 -1.652 2.322 1.00 95.94 200 CYS A C 1
ATOM 1460 O O . CYS A 1 200 ? -9.034 -1.677 1.574 1.00 95.94 200 CYS A O 1
ATOM 1462 N N . HIS A 1 201 ? -6.799 -1.685 1.873 1.00 95.31 201 HIS A N 1
ATOM 1463 C CA . HIS A 1 201 ? -6.461 -1.642 0.454 1.00 95.31 201 HIS A CA 1
ATOM 1464 C C . HIS A 1 201 ? -6.187 -3.028 -0.156 1.00 95.31 201 HIS A C 1
ATOM 1466 O O . HIS A 1 201 ? -5.611 -3.918 0.469 1.00 95.31 201 HIS A O 1
ATOM 1472 N N . ASN A 1 202 ? -6.577 -3.199 -1.418 1.00 94.38 202 ASN A N 1
ATOM 1473 C CA . ASN A 1 202 ? -6.287 -4.337 -2.275 1.00 94.38 202 ASN A CA 1
ATOM 1474 C C . ASN A 1 202 ? -5.667 -3.845 -3.596 1.00 94.38 202 ASN A C 1
ATOM 1476 O O . ASN A 1 202 ? -6.403 -3.430 -4.492 1.00 94.38 202 ASN A O 1
ATOM 1480 N N . PRO A 1 203 ? -4.335 -3.924 -3.764 1.00 92.62 203 PRO A N 1
ATOM 1481 C CA . PRO A 1 203 ? -3.659 -3.383 -4.946 1.00 92.62 203 PRO A CA 1
ATOM 1482 C C . PRO A 1 203 ? -4.031 -4.114 -6.247 1.00 92.62 203 PRO A C 1
ATOM 1484 O O . PRO A 1 203 ? -3.807 -3.588 -7.333 1.00 92.62 203 PRO A O 1
ATOM 1487 N N . HIS A 1 204 ? -4.636 -5.303 -6.155 1.00 93.44 204 HIS A N 1
ATOM 1488 C CA . HIS A 1 204 ? -4.984 -6.129 -7.310 1.00 93.44 204 HIS A CA 1
ATOM 1489 C C . HIS A 1 204 ? -6.271 -5.692 -8.020 1.00 93.44 204 HIS A C 1
ATOM 1491 O O . HIS A 1 204 ? -6.576 -6.196 -9.103 1.00 93.44 204 HIS A O 1
ATOM 1497 N N . THR A 1 205 ? -7.057 -4.794 -7.418 1.00 89.06 205 THR A N 1
ATOM 1498 C CA . THR A 1 205 ? -8.343 -4.378 -7.979 1.00 89.06 205 THR A CA 1
ATOM 1499 C C . THR A 1 205 ? -8.717 -2.946 -7.622 1.00 89.06 205 THR A C 1
ATOM 1501 O O . THR A 1 205 ? -8.534 -2.496 -6.497 1.00 89.06 205 THR A O 1
ATOM 1504 N N . ALA A 1 206 ? -9.319 -2.245 -8.580 1.00 88.44 206 ALA A N 1
ATOM 1505 C CA . ALA A 1 206 ? -9.911 -0.925 -8.376 1.00 88.44 206 ALA A CA 1
ATOM 1506 C C . ALA A 1 206 ? -11.449 -0.966 -8.295 1.00 88.44 206 ALA A C 1
ATOM 1508 O O . ALA A 1 206 ? -12.090 0.059 -8.519 1.00 88.44 206 ALA A O 1
ATOM 1509 N N . ALA A 1 207 ? -12.043 -2.126 -7.977 1.00 89.56 207 ALA A N 1
ATOM 1510 C CA . ALA A 1 207 ? -13.497 -2.293 -7.875 1.00 89.56 207 ALA A CA 1
ATOM 1511 C C . ALA A 1 207 ? -14.144 -1.297 -6.896 1.00 89.56 207 ALA A C 1
ATOM 1513 O O . ALA A 1 207 ? -15.171 -0.706 -7.214 1.00 89.56 207 ALA A O 1
ATOM 1514 N N . ASN A 1 208 ? -13.502 -1.043 -5.751 1.00 90.94 208 ASN A N 1
ATOM 1515 C CA . ASN A 1 208 ? -13.832 0.087 -4.884 1.00 90.94 208 ASN A CA 1
ATOM 1516 C C . ASN A 1 208 ? -12.652 1.057 -4.913 1.00 90.94 208 ASN A C 1
ATOM 1518 O O . ASN A 1 208 ? -11.565 0.733 -4.447 1.00 90.94 208 ASN A O 1
ATOM 1522 N N . ARG A 1 209 ? -12.808 2.243 -5.494 1.00 88.00 209 ARG A N 1
ATOM 1523 C CA . ARG A 1 209 ? -11.698 3.203 -5.611 1.00 88.00 209 ARG A CA 1
ATOM 1524 C C . ARG A 1 209 ? -11.512 3.981 -4.293 1.00 88.00 209 ARG A C 1
ATOM 1526 O O . ARG A 1 209 ? -12.524 4.331 -3.690 1.00 88.00 209 ARG A O 1
ATOM 1533 N N . PRO A 1 210 ? -10.271 4.293 -3.858 1.00 86.38 210 PRO A N 1
ATOM 1534 C CA . PRO A 1 210 ? -8.983 3.957 -4.472 1.00 86.38 210 PRO A CA 1
ATOM 1535 C C . PRO A 1 210 ? -8.416 2.634 -3.920 1.00 86.38 210 PRO A C 1
ATOM 1537 O O . PRO A 1 210 ? -7.647 2.626 -2.963 1.00 86.38 210 PRO A O 1
ATOM 1540 N N . PHE A 1 211 ? -8.760 1.507 -4.547 1.00 91.56 211 PHE A N 1
ATOM 1541 C CA . PHE A 1 211 ? -8.292 0.166 -4.168 1.00 91.56 211 PHE A CA 1
ATOM 1542 C C . PHE A 1 211 ? -8.788 -0.328 -2.809 1.00 91.56 211 PHE A C 1
ATOM 1544 O O . PHE A 1 211 ? -8.091 -1.087 -2.159 1.00 91.56 211 PHE A O 1
ATOM 1551 N N . LEU A 1 212 ? -9.958 0.085 -2.339 1.00 94.50 212 LEU A N 1
ATOM 1552 C CA . LEU A 1 212 ? -10.522 -0.426 -1.095 1.00 94.50 212 LEU A CA 1
ATOM 1553 C C . LEU A 1 212 ? -11.033 -1.868 -1.268 1.00 94.50 212 LEU A C 1
ATOM 1555 O O . LEU A 1 212 ? -11.578 -2.247 -2.309 1.00 94.50 212 LEU A O 1
ATOM 1559 N N . ARG A 1 213 ? -10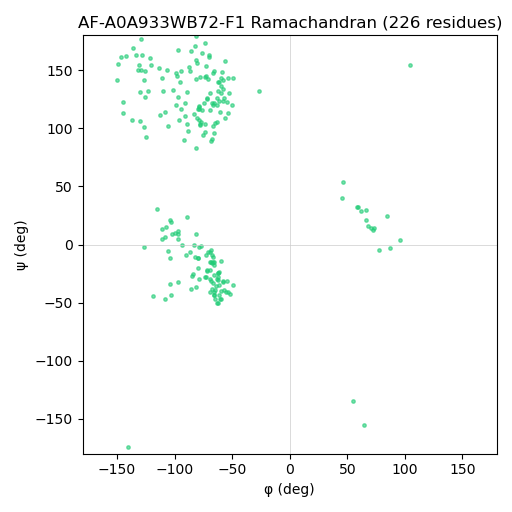.893 -2.689 -0.225 1.00 95.25 213 ARG A N 1
ATOM 1560 C CA . ARG A 1 213 ? -11.445 -4.054 -0.183 1.00 95.25 213 ARG A CA 1
ATOM 1561 C C . ARG A 1 213 ? -12.966 -4.061 -0.242 1.00 95.25 213 ARG A C 1
ATOM 1563 O O . ARG A 1 213 ? -13.541 -4.930 -0.887 1.00 95.25 213 ARG A O 1
ATOM 1570 N N . ILE A 1 214 ? -13.587 -3.067 0.383 1.00 95.62 214 ILE A N 1
ATOM 1571 C CA . ILE A 1 214 ? -15.032 -2.837 0.390 1.00 95.62 214 ILE A CA 1
ATOM 1572 C C . ILE A 1 214 ? -15.322 -1.360 0.120 1.00 95.62 214 ILE A C 1
ATOM 1574 O O . ILE A 1 214 ? -14.443 -0.509 0.257 1.00 95.62 214 ILE A O 1
ATOM 1578 N N . SER A 1 215 ? -16.559 -1.046 -0.255 1.00 95.12 215 SER A N 1
ATOM 1579 C CA . SER A 1 215 ? -17.013 0.343 -0.345 1.00 95.12 215 SER A CA 1
ATOM 1580 C C . SER A 1 215 ? -16.883 1.044 1.012 1.00 95.12 215 SER A C 1
ATOM 1582 O O . SER A 1 215 ? -17.057 0.412 2.054 1.00 95.12 215 SER A O 1
ATOM 1584 N N . ASN A 1 216 ? -16.616 2.352 0.996 1.00 95.06 216 ASN A N 1
ATOM 1585 C CA . ASN A 1 216 ? -16.699 3.216 2.179 1.00 95.06 216 ASN A CA 1
ATOM 1586 C C . ASN A 1 216 ? -17.974 4.087 2.184 1.00 95.06 216 ASN A C 1
ATOM 1588 O O . ASN A 1 216 ? -18.028 5.129 2.838 1.00 95.06 216 ASN A O 1
ATOM 1592 N N . ALA A 1 217 ? -18.996 3.709 1.410 1.00 96.12 217 ALA A N 1
ATOM 1593 C CA . ALA A 1 217 ? -20.278 4.407 1.410 1.00 96.12 217 ALA A CA 1
ATOM 1594 C C . ALA A 1 217 ? -20.874 4.428 2.828 1.00 96.12 217 ALA A C 1
ATOM 1596 O O . ALA A 1 217 ? -20.996 3.392 3.476 1.00 96.12 217 ALA A O 1
ATOM 1597 N N . GLY A 1 218 ? -21.220 5.619 3.324 1.00 95.38 218 GLY A N 1
ATOM 1598 C CA . GLY A 1 218 ? -21.735 5.773 4.688 1.00 95.38 218 GLY A CA 1
ATOM 1599 C C . GLY A 1 218 ? -20.747 5.348 5.783 1.00 95.38 218 GLY A C 1
ATOM 1600 O O . GLY A 1 218 ? -21.180 4.897 6.838 1.00 95.38 218 GLY A O 1
ATOM 1601 N N . SER A 1 219 ? -19.434 5.456 5.540 1.00 96.00 219 SER A N 1
ATOM 1602 C CA . SER A 1 219 ? -18.375 5.079 6.493 1.00 96.00 219 SER A CA 1
ATOM 1603 C C . SER A 1 219 ? -18.302 3.580 6.810 1.00 96.00 219 SER A C 1
ATOM 1605 O O . SER A 1 219 ? -17.741 3.185 7.836 1.00 96.00 219 SER A O 1
ATOM 1607 N N . SER A 1 220 ? -18.846 2.725 5.937 1.00 95.19 220 SER A N 1
ATOM 1608 C CA . SER A 1 220 ? -18.882 1.268 6.126 1.00 95.19 220 SER A CA 1
ATOM 1609 C C . SER A 1 220 ? -17.507 0.644 6.373 1.00 95.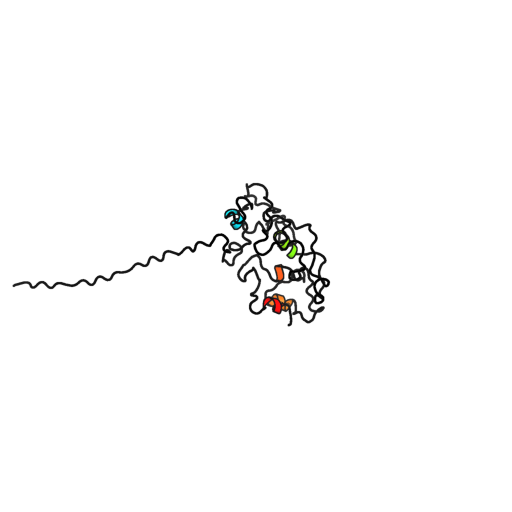19 220 SER A C 1
ATOM 1611 O O . SER A 1 220 ? -17.405 -0.320 7.132 1.00 95.19 220 SER A O 1
ATOM 1613 N N . LEU A 1 221 ? -16.440 1.209 5.798 1.00 95.50 221 LEU A N 1
ATOM 1614 C CA . LEU A 1 221 ? -15.075 0.741 6.038 1.00 95.50 221 LEU A CA 1
ATOM 1615 C C . LEU A 1 221 ? -14.686 0.921 7.510 1.00 95.50 221 LEU A C 1
ATOM 1617 O O . LEU A 1 221 ? -14.253 -0.022 8.164 1.00 95.50 221 LEU A O 1
ATOM 1621 N N . CYS A 1 222 ? -14.902 2.122 8.047 1.00 95.31 222 CYS A N 1
ATOM 1622 C CA . CYS A 1 222 ? -14.547 2.474 9.419 1.00 95.31 222 CYS A CA 1
ATOM 1623 C C . CYS A 1 222 ? -15.384 1.680 10.431 1.00 95.31 222 CYS A C 1
ATOM 1625 O O . CYS A 1 222 ? -14.860 1.140 11.405 1.00 95.31 222 CYS A O 1
ATOM 1627 N N . LEU A 1 223 ? -16.690 1.568 10.172 1.00 96.38 22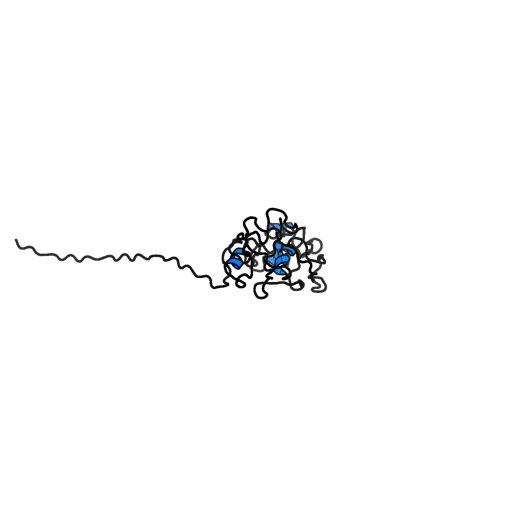3 LEU A N 1
ATOM 1628 C CA . LEU A 1 223 ? -17.653 0.890 11.048 1.00 96.38 223 LEU A CA 1
ATOM 1629 C C . LEU A 1 223 ? -17.518 -0.643 11.040 1.00 96.38 223 LEU A C 1
ATOM 1631 O O . LEU A 1 223 ? -18.126 -1.326 11.871 1.00 96.38 223 LEU A O 1
ATOM 1635 N N . THR A 1 224 ? -16.697 -1.188 10.136 1.00 97.00 224 THR A N 1
ATOM 1636 C CA . THR A 1 224 ? -16.286 -2.599 10.170 1.00 97.00 224 THR A CA 1
ATOM 1637 C C . THR A 1 224 ? -15.377 -2.889 11.362 1.00 97.00 224 THR A C 1
ATOM 1639 O O . THR A 1 224 ? -15.424 -3.984 11.915 1.00 97.00 224 THR A O 1
ATOM 1642 N N . CYS A 1 225 ? -14.576 -1.914 11.790 1.00 96.25 225 CYS A N 1
ATOM 1643 C CA . CYS A 1 225 ? -13.685 -2.064 12.935 1.00 96.25 225 CYS A CA 1
ATOM 1644 C C . CYS A 1 225 ? -14.240 -1.374 14.175 1.00 96.25 225 CYS A C 1
ATOM 1646 O O . CYS A 1 225 ? -14.177 -1.955 15.251 1.00 96.25 225 CYS A O 1
ATOM 1648 N N . HIS A 1 226 ? -14.779 -0.163 14.034 1.00 94.94 226 HIS A N 1
ATOM 1649 C CA . HIS A 1 226 ? -15.201 0.653 15.165 1.00 94.94 226 HIS A CA 1
ATOM 1650 C C . HIS A 1 226 ? -16.688 0.503 15.480 1.00 94.94 226 HIS A C 1
ATOM 1652 O O . HIS A 1 226 ? -17.546 0.510 14.596 1.00 94.94 226 HIS A O 1
ATOM 1658 N N . ILE A 1 227 ? -16.981 0.453 16.772 1.00 95.00 227 ILE A N 1
ATOM 1659 C CA . ILE A 1 227 ? -18.308 0.588 17.357 1.00 95.00 227 ILE A CA 1
ATOM 1660 C C . ILE A 1 227 ? -18.430 2.062 17.759 1.00 95.00 227 ILE A C 1
ATOM 1662 O O . ILE A 1 227 ? -17.738 2.518 18.670 1.00 95.00 227 ILE A O 1
ATOM 1666 N N . LYS A 1 228 ? -19.228 2.822 17.006 1.00 86.50 228 LYS A N 1
ATOM 1667 C CA . LYS A 1 228 ? -19.460 4.260 17.192 1.00 86.50 228 LYS A CA 1
ATOM 1668 C C . LYS A 1 228 ? -20.936 4.532 17.420 1.00 86.50 228 LYS A C 1
ATOM 1670 O O . LYS A 1 228 ? -21.750 3.773 16.845 1.00 86.50 228 LYS A O 1
#